Protein AF-A0AAJ4TVF5-F1 (afdb_monomer_lite)

Radius of gyration: 16.46 Å; chains: 1; bounding box: 38×38×41 Å

Secondary structure (DSSP, 8-state):
--TTTSSSSSSEEEETTEEEE---HHHHHHHHHHTS-HHHHHHHHHHHHHHHHHHHHHHHHHHHHTT-TT-S--TT-SS---TTHHHHHHHHHHHHHHHHS-HHHHHHHHHHHHHHHHHHHHHH----GGG--GGGGGS-HHHHHHHHHHHHHHHHHHHHHTTT-HHHHHHHHHHHHHTT--S-HHHHHHHH-

Foldseek 3Di:
DVVVCVPQLDNWADDDPDIGHDPDLVVQLCSVLVLDDPVCNVPCSVVCVVCSVVVSQLRVQLNVQLPDPLDPFDPDDPDTQLLCVLQSLLCSNQVSCVVRPDPVNSVVVLVSLVVLLVVCCVVVHDDDLSVPDPCQSVDDSSSNSNSSSVSNNLNVVLCVVVVNPVVVLSVLVVVCVVVPVPDRSSVSSVVPD

Sequence (193 aa):
MMEEVLEKPVPAFTRDEAIYMCADQDYWAQYLTALLPEALKDKYTSYYTEHTKDEMLAILGHELAHHIDLFLAEFDEENPTCEDMWFEEGMATYLPRKFFFDEQLFEGIYHLEKSLYEYYLNEFGDLPLEHFTYDIYSHSKEYIMFHYWMSFVKVTQFVSLVHGDVSRLFKLYHDWDKDGRKVSLAHYFETHI

Structure (mmCIF, N/CA/C/O backbone):
data_AF-A0AAJ4TVF5-F1
#
_entry.id   AF-A0AAJ4TVF5-F1
#
loop_
_atom_site.group_PDB
_atom_site.id
_atom_site.type_symbol
_atom_site.label_atom_id
_atom_site.label_alt_id
_atom_site.label_comp_id
_atom_site.label_asym_id
_atom_site.label_entity_id
_atom_site.label_seq_id
_atom_site.pdbx_PDB_ins_code
_atom_site.Cartn_x
_atom_site.Cartn_y
_atom_site.Cartn_z
_atom_site.occupancy
_atom_site.B_iso_or_equiv
_atom_site.auth_seq_id
_atom_site.auth_comp_id
_atom_site.auth_asym_id
_atom_site.auth_atom_id
_atom_site.pdbx_PDB_model_num
ATOM 1 N N . MET A 1 1 ? 7.774 -19.420 18.892 1.00 42.84 1 MET A N 1
ATOM 2 C CA . MET A 1 1 ? 6.686 -19.880 17.998 1.00 42.84 1 MET A CA 1
ATOM 3 C C . MET A 1 1 ? 5.475 -18.948 17.989 1.00 42.84 1 MET A C 1
ATOM 5 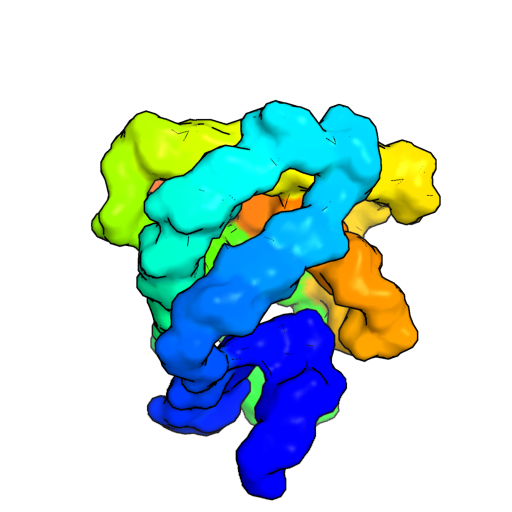O O . MET A 1 1 ? 5.213 -18.421 16.925 1.00 42.84 1 MET A O 1
ATOM 9 N N . MET A 1 2 ? 4.744 -18.708 19.095 1.00 30.84 2 MET A N 1
ATOM 10 C CA . MET A 1 2 ? 3.619 -17.734 19.107 1.00 30.84 2 MET A CA 1
ATOM 11 C C . MET A 1 2 ? 4.025 -16.333 19.605 1.00 30.84 2 MET A C 1
ATOM 13 O O . MET A 1 2 ? 3.452 -15.342 19.174 1.00 30.84 2 MET A O 1
ATOM 17 N N . GLU A 1 3 ? 5.049 -16.246 20.463 1.00 27.94 3 GLU A N 1
ATOM 18 C CA . GLU A 1 3 ? 5.606 -14.966 20.941 1.00 27.94 3 GLU A CA 1
ATOM 19 C C . GLU A 1 3 ? 6.399 -14.218 19.850 1.00 27.94 3 GLU A C 1
ATOM 21 O O . GLU A 1 3 ? 6.350 -12.999 19.797 1.00 27.94 3 GLU A O 1
ATOM 26 N N . GLU A 1 4 ? 7.031 -14.926 18.906 1.00 36.34 4 GLU A N 1
ATOM 27 C CA . GLU A 1 4 ? 7.807 -14.311 17.806 1.00 36.34 4 GLU A CA 1
ATOM 28 C C . GLU A 1 4 ? 6.928 -13.706 16.696 1.00 36.34 4 GLU A C 1
ATOM 30 O O . GLU A 1 4 ? 7.387 -12.851 15.945 1.00 36.34 4 GLU A O 1
ATOM 35 N N . VAL A 1 5 ? 5.657 -14.119 16.585 1.00 41.22 5 VAL A N 1
ATOM 36 C CA . VAL A 1 5 ? 4.686 -13.492 15.663 1.00 41.22 5 VAL A CA 1
ATOM 37 C C . VAL A 1 5 ? 4.264 -12.112 16.186 1.00 41.22 5 VAL A C 1
ATOM 39 O O . VAL A 1 5 ? 3.949 -11.231 15.396 1.00 41.22 5 VAL A O 1
ATOM 42 N N . LEU A 1 6 ? 4.308 -11.910 17.509 1.00 36.66 6 LEU A N 1
ATOM 43 C CA . LEU A 1 6 ? 3.944 -10.658 18.183 1.00 36.66 6 LEU A CA 1
ATOM 44 C C . LEU A 1 6 ? 5.097 -9.640 18.253 1.00 36.66 6 LEU A C 1
ATOM 46 O O . LEU A 1 6 ? 4.849 -8.481 18.574 1.00 36.66 6 LEU A O 1
ATOM 50 N N . GLU A 1 7 ? 6.338 -10.056 17.978 1.00 41.09 7 GLU A N 1
ATOM 51 C CA . GLU A 1 7 ? 7.508 -9.162 17.933 1.00 41.09 7 GLU A CA 1
ATOM 52 C C . GLU A 1 7 ? 7.725 -8.511 16.561 1.00 41.09 7 GLU A C 1
ATOM 54 O O . GLU A 1 7 ? 8.494 -7.554 16.455 1.00 41.09 7 GLU A O 1
ATOM 59 N N . LYS A 1 8 ? 7.050 -8.985 15.504 1.00 50.31 8 LYS A N 1
ATOM 60 C CA . LYS A 1 8 ? 7.091 -8.303 14.209 1.00 50.31 8 LYS A CA 1
ATOM 61 C C . LYS A 1 8 ? 6.211 -7.044 14.242 1.00 50.31 8 LYS A C 1
ATOM 63 O O . LYS A 1 8 ? 5.121 -7.074 14.809 1.00 50.31 8 LYS A O 1
ATOM 68 N N . PRO A 1 9 ? 6.646 -5.937 13.614 1.00 56.00 9 PRO A N 1
ATOM 69 C CA . PRO A 1 9 ? 5.917 -4.666 13.640 1.00 56.00 9 PRO A CA 1
ATOM 70 C C . PRO A 1 9 ? 4.546 -4.712 12.936 1.00 56.00 9 PRO A C 1
ATOM 72 O O . PRO A 1 9 ? 3.710 -3.839 13.188 1.00 56.00 9 PRO A O 1
ATOM 75 N N . VAL A 1 10 ? 4.297 -5.733 12.103 1.00 62.81 10 VAL A N 1
ATOM 76 C CA . VAL A 1 10 ? 3.037 -5.968 11.383 1.00 62.81 10 VAL A CA 1
ATOM 77 C C . VAL A 1 10 ? 2.437 -7.320 11.826 1.00 62.81 10 VAL A C 1
ATOM 79 O O . VAL A 1 10 ? 3.156 -8.321 11.798 1.00 62.81 10 VAL A O 1
ATOM 82 N N . PRO A 1 11 ? 1.152 -7.401 12.243 1.00 77.56 11 PRO A N 1
ATOM 83 C CA . PRO A 1 11 ? 0.552 -8.611 12.833 1.00 77.56 11 PRO A CA 1
ATOM 84 C C . PRO A 1 11 ? 0.134 -9.691 11.816 1.00 77.56 11 PRO A C 1
ATOM 86 O O . PRO A 1 11 ? -0.707 -10.551 12.116 1.00 77.56 11 PRO A O 1
ATOM 89 N N . ALA A 1 12 ? 0.700 -9.629 10.614 1.00 83.25 12 ALA A N 1
ATOM 90 C CA . ALA A 1 12 ? 0.551 -10.590 9.537 1.00 83.25 12 ALA A CA 1
ATOM 91 C C . ALA A 1 12 ? 1.883 -10.706 8.781 1.00 83.25 12 ALA A C 1
ATOM 93 O O . ALA A 1 12 ? 2.641 -9.737 8.732 1.00 83.25 12 ALA A O 1
ATOM 94 N N . PHE A 1 13 ? 2.205 -11.906 8.299 1.00 82.12 13 PHE A N 1
ATOM 95 C CA . PHE A 1 13 ? 3.296 -12.123 7.352 1.00 82.12 13 PHE A CA 1
ATOM 96 C C . PHE A 1 13 ? 3.164 -13.477 6.655 1.00 82.12 13 PHE A C 1
ATOM 98 O O . PHE A 1 13 ? 2.672 -14.456 7.230 1.00 82.12 13 PHE A O 1
ATOM 105 N N . THR A 1 14 ? 3.739 -13.560 5.465 1.00 80.56 14 THR A N 1
ATOM 106 C CA . THR A 1 14 ? 3.916 -14.797 4.707 1.00 80.56 14 THR A CA 1
ATOM 107 C C . THR A 1 14 ? 5.317 -15.364 4.923 1.00 80.56 14 THR A C 1
ATOM 109 O O . THR A 1 14 ? 6.308 -14.639 5.034 1.00 80.56 14 THR A O 1
ATOM 112 N N . ARG A 1 15 ? 5.410 -16.687 5.054 1.00 78.62 15 ARG A N 1
ATOM 113 C CA . ARG A 1 15 ? 6.675 -17.428 5.035 1.00 78.62 15 ARG A CA 1
ATOM 114 C C . ARG A 1 15 ? 6.454 -18.747 4.309 1.00 78.62 15 ARG A C 1
ATOM 116 O O . ARG A 1 15 ? 5.620 -19.548 4.737 1.00 78.62 15 ARG A O 1
ATOM 123 N N . ASP A 1 16 ? 7.263 -18.987 3.284 1.00 79.25 16 ASP A N 1
ATOM 124 C CA . ASP A 1 16 ? 7.158 -20.148 2.401 1.00 79.25 16 ASP A CA 1
ATOM 125 C C . ASP A 1 16 ? 5.738 -20.241 1.811 1.00 79.25 16 ASP A C 1
ATOM 127 O O . ASP A 1 16 ? 5.272 -19.303 1.179 1.00 79.25 16 ASP A O 1
ATOM 131 N N . GLU A 1 17 ? 5.020 -21.337 2.056 1.00 81.38 17 GLU A N 1
ATOM 132 C CA . GLU A 1 17 ? 3.642 -21.557 1.593 1.00 81.38 17 GLU A CA 1
ATOM 133 C C . GLU A 1 17 ? 2.576 -21.179 2.644 1.00 81.38 17 GLU A C 1
ATOM 135 O O . GLU A 1 17 ? 1.397 -21.501 2.482 1.00 81.38 17 GLU A O 1
ATOM 140 N N . ALA A 1 18 ? 2.972 -20.566 3.765 1.00 84.50 18 ALA A N 1
ATOM 141 C CA . ALA A 1 18 ? 2.091 -20.328 4.904 1.00 84.50 18 ALA A CA 1
ATOM 142 C C . ALA A 1 18 ? 1.926 -18.839 5.231 1.00 84.50 18 ALA A C 1
ATOM 144 O O . ALA A 1 18 ? 2.898 -18.103 5.402 1.00 84.50 18 ALA A O 1
ATOM 145 N N . ILE A 1 19 ? 0.669 -18.440 5.434 1.00 88.19 19 ILE A N 1
ATOM 146 C CA . ILE A 1 19 ? 0.290 -17.119 5.939 1.00 88.19 19 ILE A CA 1
ATOM 147 C C . ILE A 1 19 ? 0.075 -17.209 7.452 1.00 88.19 19 ILE A C 1
ATOM 149 O O . ILE A 1 19 ? -0.702 -18.037 7.938 1.00 88.19 19 ILE A O 1
ATOM 153 N N . TYR A 1 20 ? 0.740 -16.332 8.200 1.00 88.62 20 TYR A N 1
ATOM 154 C CA . TYR A 1 20 ? 0.587 -16.178 9.643 1.00 88.62 20 TYR A CA 1
ATOM 155 C C . TYR A 1 20 ? -0.125 -14.859 9.918 1.00 88.62 20 TYR A C 1
ATOM 157 O O . TYR A 1 20 ? 0.361 -13.808 9.524 1.00 88.62 20 TYR A O 1
ATOM 165 N N . MET A 1 21 ? -1.263 -14.898 10.612 1.00 90.06 21 MET A N 1
ATOM 166 C CA . MET A 1 21 ? -2.056 -13.703 10.905 1.00 90.06 21 MET A CA 1
ATOM 167 C C . MET A 1 21 ? -2.713 -13.806 12.282 1.00 90.06 21 MET A C 1
ATOM 169 O O . MET A 1 21 ? -3.227 -14.863 12.661 1.00 90.06 21 MET A O 1
ATOM 173 N N . CYS A 1 22 ? -2.737 -12.700 13.030 1.00 89.25 22 CYS A N 1
ATOM 174 C CA . CYS A 1 22 ? -3.535 -12.605 14.249 1.00 89.25 22 CYS A CA 1
ATOM 175 C C . CYS A 1 22 ? -5.037 -12.717 13.924 1.00 89.25 22 CYS A C 1
ATOM 177 O O . CYS A 1 22 ? -5.566 -11.946 13.127 1.00 89.25 22 CYS A O 1
ATOM 179 N N . ALA A 1 23 ? -5.744 -13.655 14.559 1.00 88.25 23 ALA A N 1
ATOM 180 C CA . ALA A 1 23 ? -7.186 -13.839 14.361 1.00 88.25 23 ALA A CA 1
ATOM 181 C C . ALA A 1 23 ? -8.058 -12.972 15.298 1.00 88.25 23 ALA A C 1
ATOM 183 O O . ALA A 1 23 ? -9.285 -13.010 15.200 1.00 88.25 23 ALA A O 1
ATOM 184 N N . ASP A 1 24 ? -7.448 -12.222 16.222 1.00 92.69 24 ASP A N 1
ATOM 185 C CA . ASP A 1 24 ? -8.153 -11.397 17.206 1.00 92.69 24 ASP A CA 1
ATOM 186 C C . ASP A 1 24 ? -8.560 -10.044 16.601 1.00 92.69 24 ASP A C 1
ATOM 188 O O . ASP A 1 24 ? -7.725 -9.182 16.326 1.00 92.69 24 ASP A O 1
ATOM 192 N N . GLN A 1 25 ? -9.864 -9.855 16.402 1.00 92.94 25 GLN A N 1
ATOM 193 C CA . GLN A 1 25 ? -10.421 -8.622 15.852 1.00 92.94 25 GLN A CA 1
ATOM 194 C C . GLN A 1 25 ? -10.220 -7.413 16.780 1.00 92.94 25 GLN A C 1
ATOM 196 O O . GLN A 1 25 ? -9.973 -6.312 16.288 1.00 92.94 25 GLN A O 1
ATOM 201 N N . ASP A 1 26 ? -10.316 -7.589 18.099 1.00 92.94 26 ASP A N 1
ATOM 202 C CA . ASP A 1 26 ? -10.171 -6.479 19.047 1.00 92.94 26 ASP A CA 1
ATOM 203 C C . ASP A 1 26 ? -8.724 -5.978 19.053 1.00 92.94 26 ASP A C 1
ATOM 205 O O . ASP A 1 26 ? -8.479 -4.771 19.130 1.00 92.94 26 ASP A O 1
ATOM 209 N N . TYR A 1 27 ? -7.768 -6.899 18.900 1.00 92.06 27 TYR A N 1
ATOM 210 C CA . TYR A 1 27 ? -6.367 -6.553 18.687 1.00 92.06 27 TYR A CA 1
ATOM 211 C C . TYR A 1 27 ? -6.179 -5.726 17.408 1.00 92.06 27 TYR A C 1
ATOM 213 O O . TYR A 1 27 ? -5.533 -4.680 17.455 1.00 92.06 27 TYR A O 1
ATOM 221 N N . TRP A 1 28 ? -6.772 -6.134 16.281 1.00 93.62 28 TRP A N 1
ATOM 222 C CA . TRP A 1 28 ? -6.680 -5.377 15.025 1.00 93.62 28 TRP A CA 1
ATOM 223 C C . TRP A 1 28 ? -7.307 -3.987 15.115 1.00 93.62 28 TRP A C 1
ATOM 225 O O . TRP A 1 28 ? -6.699 -3.019 14.663 1.00 93.62 28 TRP A O 1
ATOM 235 N N . ALA A 1 29 ? -8.477 -3.858 15.743 1.00 93.88 29 ALA A N 1
ATOM 236 C CA . ALA A 1 29 ? -9.109 -2.559 15.955 1.00 93.88 29 ALA A CA 1
ATOM 237 C C . ALA A 1 29 ? -8.196 -1.624 16.768 1.00 93.88 29 ALA A C 1
ATOM 239 O O . ALA A 1 29 ? -8.017 -0.454 16.418 1.00 93.88 29 ALA A O 1
ATOM 240 N N . GLN A 1 30 ? -7.565 -2.142 17.828 1.00 93.38 30 GLN A N 1
ATOM 241 C CA . GLN A 1 30 ? -6.596 -1.390 18.630 1.00 93.38 30 GLN A CA 1
ATOM 242 C C . GLN A 1 30 ? -5.335 -1.040 17.834 1.00 93.38 30 GLN A C 1
ATOM 244 O O . GLN A 1 30 ? -4.871 0.095 17.911 1.00 93.38 30 GLN A O 1
ATOM 249 N N . TYR A 1 31 ? -4.799 -1.981 17.055 1.00 92.25 31 TYR A N 1
ATOM 250 C CA . TYR A 1 31 ? -3.619 -1.767 16.220 1.00 92.25 31 TYR A CA 1
ATOM 251 C C . TYR A 1 31 ? -3.857 -0.650 15.193 1.00 92.25 31 TYR A C 1
ATOM 253 O O . TYR A 1 31 ? -3.114 0.329 15.175 1.00 92.25 31 TYR A O 1
ATOM 261 N N . LEU A 1 32 ? -4.936 -0.746 14.407 1.00 93.69 32 LEU A N 1
ATOM 262 C CA . LEU A 1 32 ? -5.287 0.228 13.367 1.00 93.69 32 LEU A CA 1
ATOM 263 C C . LEU A 1 32 ? -5.572 1.617 13.954 1.00 93.69 32 LEU A C 1
ATOM 265 O O . LEU A 1 32 ? -5.054 2.623 13.472 1.00 93.69 32 LEU A O 1
ATOM 269 N N . THR A 1 33 ? -6.342 1.697 15.042 1.00 94.81 33 THR A N 1
ATOM 270 C CA . THR A 1 33 ? -6.624 2.988 15.695 1.00 94.81 33 THR A CA 1
ATOM 271 C C . THR A 1 33 ? -5.395 3.599 16.368 1.00 94.81 33 THR A C 1
ATOM 273 O O . THR A 1 33 ? -5.285 4.823 16.428 1.00 94.81 33 THR A O 1
ATOM 276 N N . ALA A 1 34 ? -4.435 2.787 16.823 1.00 93.25 34 ALA A N 1
ATOM 277 C CA . ALA A 1 34 ? -3.172 3.269 17.381 1.00 93.25 34 ALA A CA 1
ATOM 278 C C . ALA A 1 34 ? -2.206 3.841 16.329 1.00 93.25 34 ALA A C 1
ATOM 280 O O . ALA A 1 34 ? -1.255 4.518 16.718 1.00 93.25 34 ALA A O 1
ATOM 281 N N . LEU A 1 35 ? -2.433 3.585 15.034 1.00 92.81 35 LEU A N 1
ATOM 282 C CA . LEU A 1 35 ? -1.701 4.220 13.930 1.00 92.81 35 LEU A CA 1
ATOM 283 C C . LEU A 1 35 ? -2.222 5.628 13.611 1.00 92.81 35 LEU A C 1
ATOM 285 O O . LEU A 1 35 ? -1.562 6.377 12.894 1.00 92.81 35 LEU A O 1
ATOM 289 N N . LEU A 1 36 ? -3.397 6.009 14.129 1.00 96.44 36 LEU A N 1
ATOM 290 C CA . LEU A 1 36 ? -3.953 7.336 13.896 1.00 96.44 36 LEU A CA 1
ATOM 291 C C . LEU A 1 36 ? -3.216 8.387 14.746 1.00 96.44 36 LEU A C 1
ATOM 293 O O . LEU A 1 36 ? -3.280 8.331 15.983 1.00 96.44 36 LEU A O 1
ATOM 297 N N . PRO A 1 37 ? -2.596 9.406 14.124 1.00 96.12 37 PRO A N 1
ATOM 298 C CA . PRO A 1 37 ? -2.107 10.558 14.862 1.00 96.12 37 PRO A CA 1
ATOM 299 C C . PRO A 1 37 ? -3.286 11.322 15.472 1.00 96.12 37 PRO A C 1
ATOM 301 O O . PRO A 1 37 ? -4.404 11.293 14.952 1.00 96.12 37 PRO A O 1
ATOM 304 N N . GLU A 1 38 ? -3.036 12.058 16.558 1.00 95.88 38 GLU A N 1
ATOM 305 C CA . GLU A 1 38 ? -4.087 12.753 17.319 1.00 95.88 38 GLU A CA 1
ATOM 306 C C . GLU A 1 38 ? -4.971 13.645 16.432 1.00 95.88 38 GLU A C 1
ATOM 308 O O . GLU A 1 38 ? -6.190 13.645 16.566 1.00 95.88 38 GLU A O 1
ATOM 313 N N . ALA A 1 39 ? -4.369 14.325 15.452 1.00 96.06 39 ALA A N 1
ATOM 314 C CA . ALA A 1 39 ? -5.070 15.200 14.513 1.00 96.06 39 ALA A CA 1
ATOM 315 C C . ALA A 1 39 ? -6.089 14.480 13.604 1.00 96.06 39 ALA A C 1
ATOM 317 O O . ALA A 1 39 ? -6.954 15.134 13.023 1.00 96.06 39 ALA A O 1
ATOM 318 N N . LEU A 1 40 ? -5.984 13.156 13.453 1.00 96.62 40 LEU A N 1
ATOM 319 C CA . LEU A 1 40 ? -6.833 12.346 12.577 1.00 96.62 40 LEU A CA 1
ATOM 320 C C . LEU A 1 40 ? -7.773 11.400 13.339 1.00 96.62 40 LEU A C 1
ATOM 322 O O . LEU A 1 40 ? -8.673 10.821 12.724 1.00 96.62 40 LEU A O 1
ATOM 326 N N . LYS A 1 41 ? -7.622 11.264 14.664 1.00 95.94 41 LYS A N 1
ATOM 327 C CA . LYS A 1 41 ? -8.423 10.333 15.475 1.00 95.94 41 LYS A CA 1
ATOM 328 C C . LYS A 1 41 ? -9.917 10.605 15.392 1.00 95.94 41 LYS A C 1
ATOM 330 O O . LYS A 1 41 ? -10.670 9.680 15.092 1.00 95.94 41 LYS A O 1
ATOM 335 N N . ASP A 1 42 ? -10.340 11.851 15.581 1.00 95.38 42 ASP A N 1
ATOM 336 C CA . ASP A 1 42 ? -11.762 12.223 15.537 1.00 95.38 42 ASP A CA 1
ATOM 337 C C . ASP A 1 42 ? -12.410 11.906 14.183 1.00 95.38 42 ASP A C 1
ATOM 339 O O . ASP A 1 42 ? -13.609 11.648 14.103 1.00 95.38 42 ASP A O 1
ATOM 343 N N . LYS A 1 43 ? -11.612 11.910 13.109 1.00 95.69 43 LYS A N 1
ATOM 344 C CA . LYS A 1 43 ? -12.087 11.681 11.745 1.00 95.69 43 LYS A CA 1
ATOM 345 C C . LYS A 1 43 ? -12.192 10.197 11.393 1.00 95.69 43 LYS A C 1
ATOM 347 O O . LYS A 1 43 ? -13.119 9.823 10.681 1.00 95.69 43 LYS A O 1
ATOM 352 N N . TYR A 1 44 ? -11.245 9.373 11.846 1.00 97.06 44 TYR A N 1
ATOM 353 C CA . TYR A 1 44 ? -11.071 8.013 11.317 1.00 97.06 44 TYR A CA 1
ATOM 354 C C . TYR A 1 44 ? -11.171 6.884 12.348 1.00 97.06 44 TYR A C 1
ATOM 356 O O . TYR A 1 44 ? -11.196 5.720 11.956 1.00 97.06 44 TYR A O 1
ATOM 364 N N . THR A 1 45 ? -11.296 7.178 13.646 1.00 96.38 45 THR A N 1
ATOM 365 C CA . THR A 1 45 ? -11.441 6.118 14.665 1.00 96.38 45 THR A CA 1
ATOM 366 C C . THR A 1 45 ? -12.687 5.264 14.419 1.00 96.38 45 THR A C 1
ATOM 368 O O . THR A 1 45 ? -12.608 4.035 14.473 1.00 96.38 45 THR A O 1
ATOM 371 N N . SER A 1 46 ? -13.831 5.890 14.111 1.00 94.81 46 SER A N 1
ATOM 372 C CA . SER A 1 46 ? -15.062 5.152 13.797 1.00 94.81 46 SER A CA 1
ATOM 373 C C . SER A 1 46 ? -14.908 4.327 12.526 1.00 94.81 46 SER A C 1
ATOM 375 O O . SER A 1 46 ? -15.316 3.175 12.519 1.00 94.81 46 SER A O 1
ATOM 377 N N . TYR A 1 47 ? -14.235 4.867 11.505 1.00 95.94 47 TYR A N 1
ATOM 378 C CA . TYR A 1 47 ? -13.985 4.159 10.253 1.00 95.94 47 TYR A CA 1
ATOM 379 C C . TYR A 1 47 ? -13.225 2.849 10.488 1.00 95.94 47 TYR A C 1
ATOM 381 O O . TYR A 1 47 ? -13.710 1.786 10.112 1.00 95.94 47 TYR A O 1
ATOM 389 N N . TYR A 1 48 ? -12.078 2.891 11.178 1.00 94.50 48 TYR A N 1
ATOM 390 C CA . TYR A 1 48 ? -11.339 1.661 11.479 1.00 94.50 48 TYR A CA 1
ATOM 391 C C . TYR A 1 48 ? -12.135 0.702 12.362 1.00 94.50 48 TYR A C 1
ATOM 393 O O . TYR A 1 48 ? -12.083 -0.505 12.144 1.00 94.50 48 TYR A O 1
ATOM 401 N N . THR A 1 49 ? -12.900 1.215 13.327 1.00 92.50 49 THR A N 1
ATOM 402 C CA . THR A 1 49 ? -13.714 0.366 14.210 1.00 92.50 49 THR A CA 1
ATOM 403 C C . THR A 1 49 ? -14.827 -0.350 13.436 1.00 92.50 49 THR A C 1
ATOM 405 O O . THR A 1 49 ? -15.068 -1.536 13.653 1.00 92.50 49 THR A O 1
ATOM 408 N N . GLU A 1 50 ? -15.491 0.348 12.514 1.00 95.62 50 GLU A N 1
ATOM 409 C CA . GLU A 1 50 ? -16.578 -0.187 11.687 1.00 95.62 50 GLU A CA 1
ATOM 410 C C . GLU A 1 50 ? -16.064 -1.189 10.644 1.00 95.62 50 GLU A C 1
ATOM 412 O O . GLU A 1 50 ? -16.706 -2.214 10.415 1.00 95.62 50 GLU A O 1
ATOM 417 N N . HIS A 1 51 ? -14.875 -0.938 10.089 1.00 96.88 51 HIS A N 1
ATOM 418 C CA . HIS A 1 51 ? -14.294 -1.700 8.980 1.00 96.88 51 HIS A CA 1
ATOM 419 C C . HIS A 1 51 ? -13.121 -2.605 9.377 1.00 96.88 51 HIS A C 1
ATOM 421 O O . HIS A 1 51 ? -12.399 -3.098 8.516 1.00 96.88 51 HIS A O 1
ATOM 427 N N . THR A 1 52 ? -12.927 -2.893 10.671 1.00 96.00 52 THR A N 1
ATOM 428 C CA . THR A 1 52 ? -11.805 -3.741 11.127 1.00 96.00 52 THR A CA 1
ATOM 429 C C . THR A 1 52 ? -11.786 -5.098 10.418 1.00 96.00 52 THR A C 1
ATOM 431 O O . THR A 1 52 ? -10.727 -5.578 10.030 1.00 96.00 52 THR A O 1
ATOM 434 N N . LYS A 1 53 ? -12.952 -5.730 10.224 1.00 96.50 53 LYS A N 1
ATOM 435 C CA . LYS A 1 53 ? -13.026 -7.033 9.540 1.00 96.50 53 LYS A CA 1
ATOM 436 C C . LYS A 1 53 ? -12.703 -6.937 8.055 1.00 96.50 53 LYS A C 1
ATOM 438 O O . LYS A 1 53 ? -12.109 -7.868 7.517 1.00 96.50 53 LYS A O 1
ATOM 443 N N . ASP A 1 54 ? -13.110 -5.844 7.419 1.00 97.75 54 ASP A N 1
ATOM 444 C CA . ASP A 1 54 ? -12.824 -5.596 6.012 1.00 97.75 54 ASP A CA 1
ATOM 445 C C . ASP A 1 54 ? -11.309 -5.445 5.819 1.00 97.75 54 ASP A C 1
ATOM 447 O O . ASP A 1 54 ? -10.722 -6.128 4.983 1.00 97.75 54 ASP A O 1
ATOM 451 N N . GLU A 1 55 ? -10.652 -4.663 6.681 1.00 96.00 55 GLU A N 1
ATOM 452 C CA . GLU A 1 55 ? -9.193 -4.519 6.681 1.00 96.00 55 GLU A CA 1
ATOM 453 C C . GLU A 1 55 ? -8.475 -5.834 7.003 1.00 96.00 55 GLU A C 1
ATOM 455 O O . GLU A 1 55 ? -7.514 -6.180 6.326 1.00 96.00 55 GLU A O 1
ATOM 460 N N . MET A 1 56 ? -8.962 -6.630 7.962 1.00 96.25 56 MET A N 1
ATOM 461 C CA . MET A 1 56 ? -8.411 -7.968 8.217 1.00 96.25 56 MET A CA 1
ATOM 462 C C . MET A 1 56 ? -8.485 -8.867 6.972 1.00 96.25 56 MET A C 1
ATOM 464 O O . MET A 1 56 ? -7.524 -9.565 6.655 1.00 96.25 56 MET A O 1
ATOM 468 N N . LEU A 1 57 ? -9.611 -8.859 6.251 1.00 96.38 57 LEU A N 1
ATOM 469 C CA . LEU A 1 57 ? -9.750 -9.625 5.011 1.00 96.38 57 LEU A CA 1
ATOM 470 C C . LEU A 1 57 ? -8.805 -9.103 3.919 1.00 96.38 57 LEU A C 1
ATOM 472 O O . LEU A 1 57 ? -8.205 -9.904 3.202 1.00 96.38 57 LEU A O 1
ATOM 476 N N . ALA A 1 58 ? -8.646 -7.783 3.808 1.00 97.25 58 ALA A N 1
ATOM 477 C CA . ALA A 1 58 ? -7.701 -7.174 2.879 1.00 97.25 58 ALA A CA 1
ATOM 478 C C . ALA A 1 58 ? -6.248 -7.535 3.212 1.00 97.25 58 ALA A C 1
ATOM 480 O O . ALA A 1 58 ? -5.505 -7.867 2.298 1.00 97.25 58 ALA A O 1
ATOM 481 N N . ILE A 1 59 ? -5.868 -7.558 4.493 1.00 96.00 59 ILE A N 1
ATOM 482 C CA . ILE A 1 59 ? -4.536 -7.973 4.958 1.00 96.00 59 ILE A CA 1
ATOM 483 C C . ILE A 1 59 ? -4.286 -9.449 4.639 1.00 96.00 59 ILE A C 1
ATOM 485 O O . ILE A 1 59 ? -3.244 -9.789 4.097 1.00 96.00 59 ILE A O 1
ATOM 489 N N . LEU A 1 60 ? -5.257 -10.334 4.876 1.00 95.31 60 LEU A N 1
ATOM 490 C CA . LEU A 1 60 ? -5.134 -11.730 4.443 1.00 95.31 60 LEU A CA 1
ATOM 491 C C . LEU A 1 60 ? -4.942 -11.837 2.921 1.00 95.31 60 LEU A C 1
ATOM 493 O O . LEU A 1 60 ? -4.153 -12.647 2.441 1.00 95.31 60 LEU A O 1
ATOM 497 N N . GLY A 1 61 ? -5.679 -11.031 2.156 1.00 96.62 61 GLY A N 1
ATOM 498 C CA . GLY A 1 61 ? -5.535 -10.972 0.706 1.00 96.62 61 GLY A CA 1
ATOM 499 C C . GLY A 1 61 ? -4.209 -10.371 0.239 1.00 96.62 61 GLY A C 1
ATOM 500 O O . GLY A 1 61 ? -3.732 -10.759 -0.821 1.00 96.62 61 GLY A O 1
ATOM 501 N N . HIS A 1 62 ? -3.618 -9.467 1.018 1.00 96.62 62 HIS A N 1
ATOM 502 C CA . HIS A 1 62 ? -2.298 -8.891 0.776 1.00 96.62 62 HIS A CA 1
ATOM 503 C C . HIS A 1 62 ? -1.225 -9.967 0.916 1.00 96.62 62 HIS A C 1
ATOM 505 O O . HIS A 1 62 ? -0.469 -10.202 -0.019 1.00 96.62 62 HIS A O 1
ATOM 511 N N . GLU A 1 63 ? -1.266 -10.726 2.011 1.00 93.62 63 GLU A N 1
ATOM 512 C CA . GLU A 1 63 ? -0.376 -11.871 2.213 1.00 93.62 63 GLU A CA 1
ATOM 513 C C . GLU A 1 63 ? -0.519 -12.912 1.091 1.00 93.62 63 GLU A C 1
ATOM 515 O O . GLU A 1 63 ? 0.463 -13.417 0.555 1.00 93.62 63 GLU A O 1
ATOM 520 N N . LEU A 1 64 ? -1.755 -13.174 0.651 1.00 93.81 64 LEU A N 1
ATOM 521 C CA . LEU A 1 64 ? -2.004 -14.048 -0.494 1.00 93.81 64 LEU A CA 1
ATOM 522 C C . LEU A 1 64 ? -1.442 -13.482 -1.810 1.00 93.81 64 LEU A C 1
ATOM 524 O O . LEU A 1 64 ? -1.039 -14.251 -2.681 1.00 93.81 64 LEU A O 1
ATOM 528 N N . ALA A 1 65 ? -1.438 -12.158 -1.979 1.00 94.62 65 ALA A N 1
ATOM 529 C CA . ALA A 1 65 ? -0.990 -11.508 -3.203 1.00 94.62 65 ALA A CA 1
ATOM 530 C C . ALA A 1 65 ? 0.518 -11.666 -3.433 1.00 94.62 65 ALA A C 1
ATOM 532 O O . ALA A 1 65 ? 0.915 -11.755 -4.592 1.00 94.62 65 ALA A O 1
ATOM 533 N N . HIS A 1 66 ? 1.339 -11.807 -2.388 1.00 90.56 66 HIS A N 1
ATOM 534 C CA . HIS A 1 66 ? 2.771 -12.104 -2.550 1.00 90.56 66 HIS A CA 1
ATOM 535 C C . HIS A 1 66 ? 3.044 -13.440 -3.264 1.00 90.56 66 HIS A C 1
ATOM 537 O O . HIS A 1 66 ? 4.131 -13.652 -3.786 1.00 90.56 66 HIS A O 1
ATOM 543 N N . HIS A 1 67 ? 2.058 -14.340 -3.364 1.00 89.69 67 HIS A N 1
ATOM 544 C CA . HIS A 1 67 ? 2.168 -15.567 -4.162 1.00 89.69 67 HIS A CA 1
ATOM 545 C C . HIS A 1 67 ? 1.870 -15.374 -5.663 1.00 89.69 67 HIS A C 1
ATOM 547 O O . HIS A 1 67 ? 1.778 -16.354 -6.401 1.00 89.69 67 HIS A O 1
ATOM 553 N N . ILE A 1 68 ? 1.642 -14.146 -6.136 1.00 91.81 68 ILE A N 1
ATOM 554 C CA . ILE A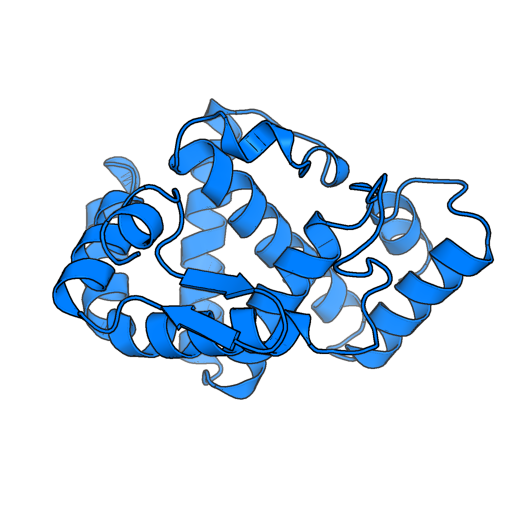 1 68 ? 1.410 -13.876 -7.558 1.00 91.81 68 ILE A CA 1
ATOM 555 C C . ILE A 1 68 ? 2.746 -13.922 -8.314 1.00 91.81 68 ILE A C 1
ATOM 557 O O . ILE A 1 68 ? 3.603 -13.068 -8.113 1.00 91.81 68 ILE A O 1
ATOM 561 N N . ASP A 1 69 ? 2.851 -14.824 -9.295 1.00 91.19 69 ASP A N 1
ATOM 562 C CA . ASP A 1 69 ? 4.031 -15.029 -10.167 1.00 91.19 69 ASP A CA 1
ATOM 563 C C . ASP A 1 69 ? 4.385 -13.837 -11.098 1.00 91.19 69 ASP A C 1
ATOM 565 O O . ASP A 1 69 ? 5.132 -13.983 -12.067 1.00 91.19 69 ASP A O 1
ATOM 569 N N . LEU A 1 70 ? 3.791 -12.661 -10.878 1.00 94.31 70 LEU A N 1
ATOM 570 C CA . LEU A 1 70 ? 4.075 -11.426 -11.619 1.00 94.31 70 LEU A CA 1
ATOM 571 C C . LEU A 1 70 ? 5.045 -10.504 -10.871 1.00 94.31 70 LEU A C 1
ATOM 573 O O . LEU A 1 70 ? 5.528 -9.544 -11.470 1.00 94.31 70 LEU A O 1
ATOM 577 N N . PHE A 1 71 ? 5.323 -10.755 -9.592 1.00 92.56 71 PHE A N 1
ATOM 578 C CA . PHE A 1 71 ? 6.380 -10.046 -8.874 1.00 92.56 71 PHE A CA 1
ATOM 579 C C . PHE A 1 71 ? 7.751 -10.610 -9.261 1.00 92.56 71 PHE A C 1
ATOM 581 O O . PHE A 1 71 ? 7.880 -11.801 -9.538 1.00 92.56 71 PHE A O 1
ATOM 588 N N . LEU A 1 72 ? 8.754 -9.736 -9.393 1.00 88.69 72 LEU A N 1
ATOM 589 C CA . LEU A 1 72 ? 10.095 -10.131 -9.838 1.00 88.69 72 LEU A CA 1
ATOM 590 C C . LEU A 1 72 ? 10.968 -10.636 -8.691 1.00 88.69 72 LEU A C 1
ATOM 592 O O . LEU A 1 72 ? 11.888 -11.405 -8.951 1.00 88.69 72 LEU A O 1
ATOM 596 N N . ALA A 1 73 ? 10.718 -10.179 -7.463 1.00 74.19 73 ALA A N 1
ATOM 597 C CA . ALA A 1 73 ? 11.461 -10.625 -6.298 1.00 74.19 73 ALA A CA 1
ATOM 598 C C . ALA A 1 73 ? 11.084 -12.076 -5.962 1.00 74.19 73 ALA A C 1
ATOM 600 O O . ALA A 1 73 ? 9.913 -12.396 -5.761 1.00 74.19 73 ALA A O 1
ATOM 601 N N . GLU A 1 74 ? 12.078 -12.962 -5.888 1.00 63.53 74 GLU A N 1
ATOM 602 C CA . GLU A 1 74 ? 11.886 -14.309 -5.348 1.00 63.53 74 GLU A CA 1
ATOM 603 C C . GLU A 1 74 ? 12.144 -14.315 -3.831 1.00 63.53 74 GLU A C 1
ATOM 605 O O . GLU A 1 74 ? 13.065 -13.665 -3.333 1.00 63.53 74 GLU A O 1
ATOM 610 N N . PHE A 1 75 ? 11.366 -15.108 -3.084 1.00 52.03 75 PHE A N 1
ATOM 611 C CA . PHE A 1 75 ? 11.483 -15.256 -1.623 1.00 52.03 75 PHE A CA 1
ATOM 612 C C . PHE A 1 75 ? 12.871 -15.724 -1.127 1.00 52.03 75 PHE A C 1
ATOM 614 O O . PHE A 1 75 ? 13.158 -15.588 0.062 1.00 52.03 75 PHE A O 1
ATOM 621 N N . ASP A 1 76 ? 13.708 -16.294 -2.003 1.00 49.03 76 ASP A N 1
ATOM 622 C CA . ASP A 1 76 ? 14.979 -16.964 -1.668 1.00 49.03 76 ASP A CA 1
ATOM 623 C C . ASP A 1 76 ? 16.204 -16.318 -2.349 1.00 49.03 76 ASP A C 1
ATOM 625 O O . ASP A 1 76 ? 17.245 -16.951 -2.536 1.00 49.03 76 ASP A O 1
ATOM 629 N N . GLU A 1 77 ? 16.116 -15.046 -2.754 1.00 58.78 77 GLU A N 1
ATOM 630 C CA . GLU A 1 77 ? 17.307 -14.349 -3.244 1.00 58.78 77 GLU A CA 1
ATOM 631 C C . GLU A 1 77 ? 18.274 -14.048 -2.088 1.00 58.78 77 GLU A C 1
ATOM 633 O O . GLU A 1 77 ? 17.930 -13.375 -1.120 1.00 58.78 77 GLU A O 1
ATOM 638 N N . GLU A 1 78 ? 19.535 -14.485 -2.205 1.00 53.28 78 GLU A N 1
ATOM 639 C CA . GLU A 1 78 ? 20.598 -14.155 -1.236 1.00 53.28 78 GLU A CA 1
ATOM 640 C C . GLU A 1 78 ? 20.883 -12.638 -1.158 1.00 53.28 78 GLU A C 1
ATOM 642 O O . GLU A 1 78 ? 21.478 -12.171 -0.186 1.00 53.28 78 GLU A O 1
ATOM 647 N N . ASN A 1 79 ? 20.479 -11.867 -2.178 1.00 56.03 79 ASN A N 1
ATOM 648 C CA . ASN A 1 79 ? 20.569 -10.405 -2.231 1.00 56.03 79 ASN A CA 1
ATOM 649 C C . ASN A 1 79 ? 19.307 -9.823 -2.897 1.00 56.03 79 ASN A C 1
ATOM 651 O O . ASN A 1 79 ? 19.395 -9.391 -4.049 1.00 56.03 79 ASN A O 1
ATOM 655 N N . PRO A 1 80 ? 18.155 -9.808 -2.205 1.00 62.38 80 PRO A N 1
ATOM 656 C CA . PRO A 1 80 ? 16.917 -9.320 -2.793 1.00 62.38 80 PRO A CA 1
ATOM 657 C C . PRO A 1 80 ? 17.075 -7.838 -3.133 1.00 62.38 80 PRO A C 1
ATOM 659 O O . PRO A 1 80 ? 17.513 -7.031 -2.302 1.00 62.38 80 PRO A O 1
ATOM 662 N N . THR A 1 81 ? 16.746 -7.463 -4.366 1.00 68.62 81 THR A N 1
ATOM 663 C CA . THR A 1 81 ? 16.698 -6.045 -4.733 1.00 68.62 81 THR A CA 1
ATOM 664 C C . THR A 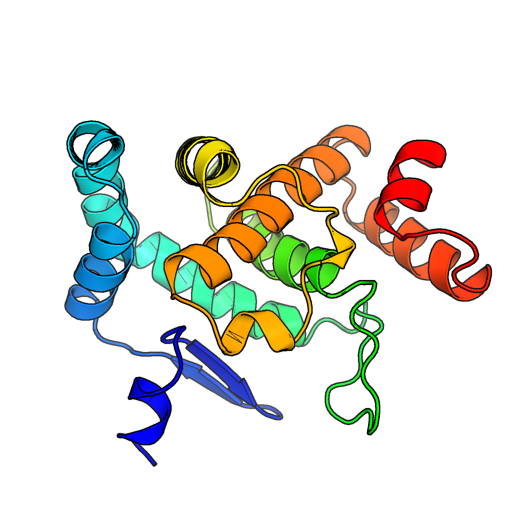1 81 ? 15.514 -5.374 -4.042 1.00 68.62 81 THR A C 1
ATOM 666 O O . THR A 1 81 ? 14.463 -5.981 -3.899 1.00 68.62 81 THR A O 1
ATOM 669 N N . CYS A 1 82 ? 15.666 -4.116 -3.626 1.00 79.44 82 CYS A N 1
ATOM 670 C CA . CYS A 1 82 ? 14.582 -3.333 -3.014 1.00 79.44 82 CYS A CA 1
ATOM 671 C C . CYS A 1 82 ? 14.013 -2.248 -3.944 1.00 79.44 82 CYS A C 1
ATOM 673 O O . CYS A 1 82 ? 13.157 -1.472 -3.532 1.00 79.44 82 CYS A O 1
ATOM 675 N N . GLU A 1 83 ? 14.474 -2.180 -5.198 1.00 84.50 83 GLU A N 1
ATOM 676 C CA . GLU A 1 83 ? 14.083 -1.128 -6.152 1.00 84.50 83 GLU A CA 1
ATOM 677 C C . GLU A 1 83 ? 12.589 -1.166 -6.520 1.00 84.50 83 GLU A C 1
ATOM 679 O O . GLU A 1 83 ? 12.022 -0.164 -6.961 1.00 84.50 83 GLU A O 1
ATOM 684 N N . ASP A 1 84 ? 11.951 -2.314 -6.322 1.00 90.56 84 ASP A N 1
ATOM 685 C CA . ASP A 1 84 ? 10.565 -2.610 -6.653 1.00 90.56 84 ASP A CA 1
ATOM 686 C C . ASP A 1 84 ? 9.697 -2.979 -5.446 1.00 90.56 84 ASP A C 1
ATOM 688 O O . ASP A 1 84 ? 8.493 -3.167 -5.617 1.00 90.56 84 ASP A O 1
ATOM 692 N N . MET A 1 85 ? 10.245 -3.005 -4.226 1.00 92.69 85 MET A N 1
ATOM 693 C CA . MET A 1 85 ? 9.479 -3.423 -3.044 1.00 92.69 85 MET A CA 1
ATOM 694 C C . MET A 1 85 ? 8.256 -2.524 -2.803 1.00 92.69 85 MET A C 1
ATOM 696 O O . MET A 1 85 ? 7.183 -3.015 -2.476 1.00 92.69 85 MET A O 1
ATOM 700 N N . TRP A 1 86 ? 8.355 -1.214 -3.059 1.00 96.50 86 TRP A N 1
ATOM 701 C CA . TRP A 1 86 ? 7.189 -0.321 -2.993 1.00 96.50 86 TRP A CA 1
ATOM 702 C C . TRP A 1 86 ? 6.082 -0.713 -3.981 1.00 96.50 86 TRP A C 1
ATOM 704 O O . TRP A 1 86 ? 4.898 -0.525 -3.705 1.00 96.50 86 TRP A O 1
ATOM 714 N N . PHE A 1 87 ? 6.448 -1.232 -5.153 1.00 97.38 87 PHE A N 1
ATOM 715 C CA . PHE A 1 87 ? 5.479 -1.642 -6.156 1.00 97.38 87 PHE A CA 1
ATOM 716 C C . PHE A 1 87 ? 4.812 -2.947 -5.739 1.00 97.38 87 PHE A C 1
ATOM 718 O O . PHE A 1 87 ? 3.588 -3.035 -5.811 1.00 97.38 87 PHE A O 1
ATOM 725 N N . GLU A 1 88 ? 5.593 -3.914 -5.258 1.00 95.69 88 GLU A N 1
ATOM 726 C CA . GLU A 1 88 ? 5.072 -5.170 -4.728 1.00 95.69 88 GLU A CA 1
ATOM 727 C C . GLU A 1 88 ? 4.108 -4.930 -3.566 1.00 95.69 88 GLU A C 1
ATOM 729 O O . GLU A 1 88 ? 2.928 -5.256 -3.677 1.00 95.69 88 GLU A O 1
ATOM 734 N N . GLU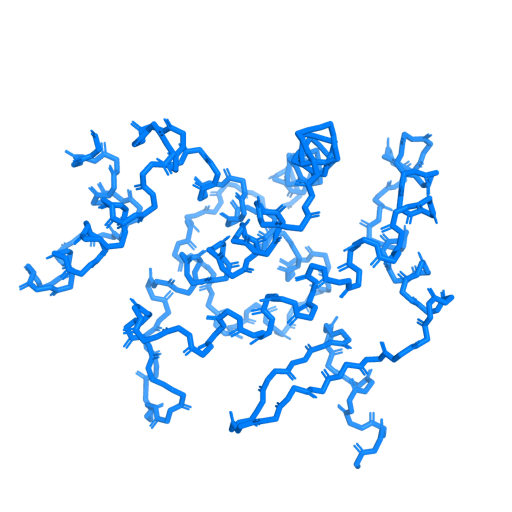 A 1 89 ? 4.556 -4.247 -2.515 1.00 95.62 89 GLU A N 1
ATOM 735 C CA . GLU A 1 89 ? 3.753 -3.958 -1.322 1.00 95.62 89 GLU A CA 1
ATOM 736 C C . GLU A 1 89 ? 2.528 -3.089 -1.646 1.00 95.62 89 GLU A C 1
ATOM 738 O O . GLU A 1 89 ? 1.418 -3.294 -1.139 1.00 95.62 89 GLU A O 1
ATOM 743 N N . GLY A 1 90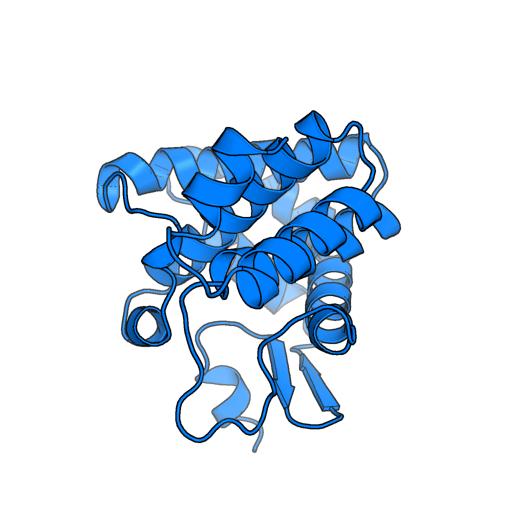 ? 2.691 -2.123 -2.555 1.00 98.12 90 GLY A N 1
ATOM 744 C CA . GLY A 1 90 ? 1.599 -1.284 -3.038 1.00 98.12 90 GLY A CA 1
ATOM 745 C C . GLY A 1 90 ? 0.551 -2.070 -3.831 1.00 98.12 90 GLY A C 1
ATOM 746 O O . GLY A 1 90 ? -0.648 -1.859 -3.632 1.00 98.12 90 GLY A O 1
ATOM 747 N N . MET A 1 91 ? 0.970 -2.997 -4.697 1.00 98.25 91 MET A N 1
ATOM 748 C CA . MET A 1 91 ? 0.075 -3.875 -5.459 1.00 98.25 91 MET A CA 1
ATOM 749 C C . MET A 1 91 ? -0.582 -4.932 -4.571 1.00 98.25 91 MET A C 1
ATOM 751 O O . MET A 1 91 ? -1.790 -5.145 -4.693 1.00 98.25 91 MET A O 1
ATOM 755 N N . ALA A 1 92 ? 0.171 -5.537 -3.651 1.00 97.38 92 ALA A N 1
ATOM 756 C CA . ALA A 1 92 ? -0.332 -6.469 -2.648 1.00 97.38 92 ALA A CA 1
ATOM 757 C C . ALA A 1 92 ? -1.375 -5.801 -1.745 1.00 97.38 92 ALA A C 1
ATOM 759 O O . ALA A 1 92 ? -2.356 -6.426 -1.367 1.00 97.38 92 ALA A O 1
ATOM 760 N N . THR A 1 93 ? -1.250 -4.500 -1.473 1.00 98.12 93 THR A N 1
ATOM 761 C CA . THR A 1 93 ? -2.282 -3.724 -0.765 1.00 98.12 93 THR A CA 1
ATOM 762 C C . THR A 1 93 ? -3.469 -3.355 -1.670 1.00 98.12 93 THR A C 1
ATOM 764 O O . THR A 1 93 ? -4.628 -3.429 -1.257 1.00 98.12 93 THR A O 1
ATOM 767 N N . TYR A 1 94 ? -3.213 -2.968 -2.924 1.00 98.62 94 TYR A N 1
ATOM 768 C CA . TYR A 1 94 ? -4.242 -2.522 -3.871 1.00 98.62 94 TYR A CA 1
ATOM 769 C C . TYR A 1 94 ? -5.191 -3.646 -4.311 1.00 98.62 94 TYR A C 1
ATOM 771 O O . TYR A 1 94 ? -6.412 -3.476 -4.286 1.00 98.62 94 TYR A O 1
ATOM 779 N N . LEU A 1 95 ? -4.643 -4.788 -4.736 1.00 98.31 95 LEU A N 1
ATOM 780 C CA . LEU A 1 95 ? -5.392 -5.893 -5.337 1.00 98.31 95 LEU A CA 1
ATOM 781 C C . LEU A 1 95 ? -6.508 -6.443 -4.440 1.00 98.31 95 LEU A C 1
ATOM 783 O O . LEU A 1 95 ? -7.660 -6.428 -4.880 1.00 98.31 95 LEU A O 1
ATOM 787 N N . PRO A 1 96 ? -6.244 -6.904 -3.203 1.00 98.06 96 PRO A N 1
ATOM 788 C CA . PRO A 1 96 ? -7.284 -7.483 -2.361 1.00 98.06 96 PRO A CA 1
ATOM 789 C C . PRO A 1 96 ? -8.383 -6.471 -2.050 1.00 98.06 96 PRO A C 1
ATOM 791 O O . PRO A 1 96 ? -9.558 -6.816 -2.136 1.00 98.06 96 PRO A O 1
ATOM 794 N N . ARG A 1 97 ? -8.039 -5.201 -1.807 1.00 98.06 97 ARG A N 1
ATOM 795 C CA . ARG A 1 97 ? -9.033 -4.133 -1.627 1.00 98.06 97 ARG A CA 1
ATOM 796 C C . ARG A 1 97 ? -9.877 -3.947 -2.883 1.00 98.06 97 ARG A C 1
ATOM 798 O O . ARG A 1 97 ? -11.092 -3.837 -2.788 1.00 98.06 97 ARG A O 1
ATOM 805 N N . LYS A 1 98 ? -9.271 -3.989 -4.073 1.00 97.00 98 LYS A N 1
ATOM 806 C CA . LYS A 1 98 ? -10.012 -3.879 -5.335 1.00 97.00 98 LYS A CA 1
ATOM 807 C C . LYS A 1 98 ? -10.969 -5.053 -5.581 1.00 97.00 98 LYS A C 1
ATOM 809 O O . LYS A 1 98 ? -12.000 -4.854 -6.224 1.00 97.00 98 LYS A O 1
ATOM 814 N N . PHE A 1 99 ? -10.635 -6.254 -5.106 1.00 96.25 99 PHE A N 1
ATOM 815 C CA . PHE A 1 99 ? -11.467 -7.452 -5.259 1.00 96.25 99 PHE A CA 1
ATOM 816 C C . PHE A 1 99 ? -12.530 -7.610 -4.168 1.00 96.25 99 PHE A C 1
ATOM 818 O O . PHE A 1 99 ? -13.619 -8.106 -4.457 1.00 96.25 99 PHE A O 1
ATOM 825 N N . PHE A 1 100 ? -12.218 -7.242 -2.926 1.00 97.75 100 PHE A N 1
ATOM 826 C CA . PHE A 1 100 ? -13.082 -7.490 -1.772 1.00 97.75 100 PHE A CA 1
ATOM 827 C C . PHE A 1 100 ? -13.978 -6.308 -1.423 1.00 97.75 100 PHE A C 1
ATOM 829 O O . PHE A 1 100 ? -15.075 -6.524 -0.911 1.00 97.75 100 PHE A O 1
ATOM 836 N N . PHE A 1 101 ? -13.533 -5.077 -1.675 1.00 98.06 101 PHE A N 1
ATOM 837 C CA . PHE A 1 101 ? -14.275 -3.886 -1.280 1.00 98.06 101 PHE A CA 1
ATOM 838 C C . PHE A 1 101 ? -15.210 -3.427 -2.393 1.00 98.06 101 PHE A C 1
ATOM 840 O O . PHE A 1 101 ? -14.920 -3.564 -3.584 1.00 98.06 101 PHE A O 1
ATOM 847 N N . ASP A 1 102 ? -16.340 -2.844 -1.997 1.00 97.75 102 ASP A N 1
ATOM 848 C CA . ASP A 1 102 ? -17.114 -2.023 -2.917 1.00 97.75 102 ASP A CA 1
ATOM 849 C C . ASP A 1 102 ? -16.423 -0.667 -3.152 1.00 97.75 102 ASP A C 1
ATOM 851 O O . ASP A 1 102 ? -15.420 -0.323 -2.523 1.00 97.75 102 ASP A O 1
ATOM 855 N N . GLU A 1 103 ? -16.949 0.108 -4.099 1.00 97.12 103 GLU A N 1
ATOM 856 C CA . GLU A 1 103 ? -16.373 1.403 -4.468 1.00 97.12 103 GLU A CA 1
ATOM 857 C C . GLU A 1 103 ? -16.371 2.395 -3.296 1.00 97.12 103 GLU A C 1
ATOM 859 O O . GLU A 1 103 ? -15.398 3.118 -3.110 1.00 97.12 103 GLU A O 1
ATOM 864 N N . GLN A 1 104 ? -17.419 2.404 -2.468 1.00 97.69 104 GLN A N 1
ATOM 865 C CA . GLN A 1 104 ? -17.511 3.328 -1.339 1.00 97.69 104 GLN A CA 1
ATOM 866 C C . GLN A 1 104 ? -16.453 3.014 -0.277 1.00 97.69 104 GLN A C 1
ATOM 868 O O . GLN A 1 104 ? -15.808 3.925 0.249 1.00 97.69 104 GLN A O 1
ATOM 873 N N . LEU A 1 105 ? -16.276 1.733 0.037 1.00 97.94 105 LEU A N 1
ATOM 874 C CA . LEU A 1 105 ? -15.293 1.260 0.995 1.00 97.94 105 LEU A CA 1
ATOM 875 C C . LEU A 1 105 ? -13.869 1.494 0.473 1.00 97.94 105 LEU A C 1
ATOM 877 O O . LEU A 1 105 ? -13.046 2.038 1.208 1.00 97.94 105 LEU A O 1
ATOM 881 N N . PHE A 1 106 ? -13.606 1.188 -0.803 1.00 98.38 106 PHE A N 1
ATOM 882 C CA . PHE A 1 106 ? -12.312 1.435 -1.444 1.00 98.38 106 PHE A CA 1
ATOM 883 C C . PHE A 1 106 ? -11.921 2.922 -1.420 1.00 98.38 106 PHE A C 1
ATOM 885 O O . PHE A 1 106 ? -10.817 3.267 -1.000 1.00 98.38 106 PHE A O 1
ATOM 892 N N . GLU A 1 107 ? -12.828 3.821 -1.814 1.00 97.75 107 GLU A N 1
ATOM 893 C CA . GLU A 1 107 ? -12.566 5.265 -1.774 1.00 97.75 107 GLU A CA 1
ATOM 894 C C . GLU A 1 107 ? -12.380 5.771 -0.336 1.00 97.75 107 GLU A C 1
ATOM 896 O O . GLU A 1 107 ? -11.526 6.621 -0.070 1.00 97.75 107 GLU A O 1
ATOM 901 N N . GLY A 1 108 ? -13.138 5.221 0.618 1.00 97.75 108 GLY A N 1
ATOM 902 C CA . GLY A 1 108 ? -12.997 5.535 2.038 1.00 97.75 108 GLY A CA 1
ATOM 903 C C . GLY A 1 108 ? -11.595 5.230 2.569 1.00 97.75 108 GLY A C 1
ATOM 904 O O . GLY A 1 108 ? -10.959 6.117 3.148 1.00 97.75 108 GLY A O 1
ATOM 905 N N . ILE A 1 109 ? -11.090 4.015 2.327 1.00 97.88 109 ILE A N 1
ATOM 906 C CA . ILE A 1 109 ? -9.773 3.601 2.820 1.00 97.88 109 ILE A CA 1
ATOM 907 C C . ILE A 1 109 ? -8.660 4.328 2.065 1.00 97.88 109 ILE A C 1
ATOM 909 O O . ILE A 1 109 ? -7.690 4.766 2.680 1.00 97.88 109 ILE A O 1
ATOM 913 N N . TYR A 1 110 ? -8.838 4.572 0.760 1.00 98.38 110 TYR A N 1
ATOM 914 C CA . TYR A 1 110 ? -7.915 5.381 -0.030 1.00 98.38 110 TYR A CA 1
ATOM 915 C C . TYR A 1 110 ? -7.755 6.786 0.554 1.00 98.38 110 TYR A C 1
ATOM 917 O O . TYR A 1 110 ? -6.636 7.254 0.762 1.00 98.38 110 TYR A O 1
ATOM 925 N N . HIS A 1 111 ? -8.856 7.467 0.873 1.00 98.31 111 HIS A N 1
ATOM 926 C CA . HIS A 1 111 ? -8.801 8.802 1.463 1.00 98.31 111 HIS A CA 1
ATOM 927 C C . HIS A 1 111 ? -8.232 8.816 2.882 1.00 98.31 111 HIS A C 1
ATOM 929 O O . HIS A 1 111 ? -7.523 9.764 3.244 1.00 98.31 111 HIS A O 1
ATOM 935 N N . LEU A 1 112 ? -8.531 7.788 3.678 1.00 98.12 112 LEU A N 1
ATOM 936 C CA . LEU A 1 112 ? -7.972 7.618 5.012 1.00 98.12 112 LEU A CA 1
ATOM 937 C C . LEU A 1 112 ? -6.450 7.485 4.936 1.00 98.12 112 LEU A C 1
ATOM 939 O O . LEU A 1 112 ? -5.738 8.308 5.513 1.00 98.12 112 LEU A O 1
ATOM 943 N N . GLU A 1 113 ? -5.945 6.507 4.187 1.00 98.00 113 GLU A N 1
ATOM 944 C CA . GLU A 1 113 ? -4.508 6.233 4.116 1.00 98.00 113 GLU A CA 1
ATOM 945 C C . GLU A 1 113 ? -3.742 7.323 3.377 1.00 98.00 113 GLU A C 1
ATOM 947 O O . GLU A 1 113 ? -2.634 7.670 3.777 1.00 98.00 113 GLU A O 1
ATOM 952 N N . LYS A 1 114 ? -4.359 7.973 2.385 1.00 98.19 114 LYS A N 1
ATOM 953 C CA . LYS A 1 114 ? -3.806 9.195 1.797 1.00 98.19 114 LYS A CA 1
ATOM 954 C C . LYS A 1 114 ? -3.645 10.303 2.839 1.00 98.19 114 LYS A C 1
ATOM 956 O O . LYS A 1 114 ? -2.629 10.986 2.827 1.00 98.19 114 LYS A O 1
ATOM 961 N N . SER A 1 115 ? -4.598 10.460 3.762 1.00 98.00 115 SER A N 1
ATOM 962 C CA . SER A 1 115 ? -4.478 11.447 4.846 1.00 98.00 115 SER A CA 1
ATOM 963 C C . SER A 1 115 ? -3.365 11.085 5.836 1.00 98.00 115 SER A C 1
ATOM 965 O O . SER A 1 115 ? -2.704 11.984 6.347 1.00 98.00 115 SER A O 1
ATOM 967 N N . LEU A 1 116 ? -3.153 9.792 6.112 1.00 97.75 116 LEU A N 1
ATOM 968 C CA . LEU A 1 116 ? -2.043 9.318 6.947 1.00 97.75 116 LEU A CA 1
ATOM 969 C C . LEU A 1 116 ? -0.696 9.569 6.267 1.00 97.75 116 LEU A C 1
ATOM 971 O O . LEU A 1 116 ? 0.186 10.174 6.873 1.00 97.75 116 LEU A O 1
ATOM 975 N N . TYR A 1 117 ? -0.573 9.196 4.993 1.00 97.19 117 TYR A N 1
ATOM 976 C CA . TYR A 1 117 ? 0.590 9.510 4.171 1.00 97.19 117 TYR A CA 1
ATOM 977 C C . TYR A 1 117 ? 0.885 11.016 4.170 1.00 97.19 117 TYR A C 1
ATOM 979 O O . TYR A 1 117 ? 1.991 11.413 4.509 1.00 97.19 117 TYR A O 1
ATOM 987 N N . GLU A 1 118 ? -0.097 11.870 3.870 1.00 96.75 118 GLU A N 1
ATOM 988 C CA . GLU A 1 118 ? 0.081 13.329 3.835 1.00 96.75 118 GLU A CA 1
ATOM 989 C C . GLU A 1 118 ? 0.429 13.924 5.208 1.00 96.75 118 GLU A C 1
ATOM 991 O O . GLU A 1 118 ? 1.188 14.891 5.287 1.00 96.75 118 GLU A O 1
ATOM 996 N N . TYR A 1 119 ? -0.101 13.359 6.297 1.00 96.81 119 TYR A N 1
ATOM 997 C CA . TYR A 1 119 ? 0.264 13.764 7.653 1.00 96.81 119 TYR A CA 1
ATOM 998 C C . TYR A 1 119 ? 1.747 13.480 7.920 1.00 96.81 119 TYR A C 1
ATOM 1000 O O . TYR A 1 119 ? 2.498 14.403 8.246 1.00 96.81 119 TYR A O 1
ATOM 1008 N N . TYR A 1 120 ? 2.172 12.229 7.722 1.00 95.94 120 TYR A N 1
ATOM 1009 C CA . TYR A 1 120 ? 3.538 11.780 7.999 1.00 95.94 120 TYR A CA 1
ATOM 1010 C C . TYR A 1 120 ? 4.558 12.245 6.956 1.00 95.94 120 TYR A C 1
ATOM 1012 O O . TYR A 1 120 ? 5.739 12.334 7.272 1.00 95.94 120 TYR A O 1
ATOM 1020 N N . LEU A 1 121 ? 4.127 12.664 5.763 1.00 95.44 121 LEU A N 1
ATOM 1021 C CA . LEU A 1 121 ? 4.977 13.340 4.779 1.00 95.44 121 LEU A CA 1
ATOM 1022 C C . LEU A 1 121 ? 5.622 14.602 5.375 1.00 95.44 121 LEU A C 1
ATOM 1024 O O . LEU A 1 121 ? 6.777 14.904 5.090 1.00 95.44 121 LEU A O 1
ATOM 1028 N N . ASN A 1 122 ? 4.906 15.320 6.247 1.00 91.00 122 ASN A N 1
ATOM 1029 C CA . ASN A 1 122 ? 5.460 16.482 6.948 1.00 91.00 122 ASN A CA 1
ATOM 1030 C C . ASN A 1 122 ? 6.461 16.098 8.051 1.00 91.00 122 ASN A C 1
ATOM 1032 O O . ASN A 1 122 ? 7.273 16.933 8.446 1.00 91.00 122 ASN A O 1
ATOM 1036 N N . GLU A 1 123 ? 6.380 14.871 8.568 1.00 93.69 123 GLU A N 1
ATOM 1037 C CA . GLU A 1 123 ? 7.226 14.366 9.653 1.00 93.69 123 GLU A CA 1
ATOM 1038 C C . GLU A 1 123 ? 8.503 13.701 9.120 1.00 93.69 123 GLU A C 1
ATOM 1040 O O . GLU A 1 123 ? 9.595 13.976 9.617 1.00 93.69 123 GLU A O 1
ATOM 1045 N N . PHE A 1 124 ? 8.376 12.865 8.088 1.00 95.00 124 PHE A N 1
ATOM 1046 C CA . PHE A 1 124 ? 9.462 12.052 7.532 1.00 95.00 124 PHE A CA 1
ATOM 1047 C C . PHE A 1 124 ? 10.053 12.617 6.232 1.00 95.00 124 PHE A C 1
ATOM 1049 O O . PHE A 1 124 ? 11.179 12.275 5.874 1.00 95.00 124 PHE A O 1
ATOM 1056 N N . GLY A 1 125 ? 9.348 13.540 5.570 1.00 92.94 125 GLY A N 1
ATOM 1057 C CA . GLY A 1 125 ? 9.789 14.199 4.342 1.00 92.94 125 GLY A CA 1
ATOM 1058 C C . GLY A 1 125 ? 9.364 13.485 3.058 1.00 92.94 125 GLY A C 1
ATOM 1059 O O . GLY A 1 125 ? 8.836 12.375 3.073 1.00 92.94 125 GLY A O 1
ATOM 1060 N N . ASP A 1 126 ? 9.597 14.158 1.930 1.00 91.50 126 ASP A N 1
ATOM 1061 C CA . ASP A 1 126 ? 9.308 13.650 0.585 1.00 91.50 126 ASP A CA 1
ATOM 1062 C C . ASP A 1 126 ? 10.409 12.679 0.140 1.00 91.50 126 ASP A C 1
ATOM 1064 O O . ASP A 1 126 ? 11.440 13.078 -0.409 1.00 91.50 126 ASP A O 1
ATOM 1068 N N . LEU A 1 127 ? 10.222 11.406 0.487 1.00 92.25 127 LEU A N 1
ATOM 1069 C CA . LEU A 1 127 ? 11.144 10.325 0.159 1.00 92.25 127 LEU A CA 1
ATOM 1070 C C . LEU A 1 127 ? 10.808 9.726 -1.219 1.00 92.25 127 LEU A C 1
ATOM 1072 O O . LEU A 1 127 ? 9.630 9.563 -1.544 1.00 92.25 127 LEU A O 1
ATOM 1076 N N . PRO A 1 128 ? 11.818 9.340 -2.020 1.00 93.25 128 PRO A N 1
ATOM 1077 C CA . PRO A 1 128 ? 11.604 8.515 -3.205 1.00 93.25 128 PRO A CA 1
ATOM 1078 C C . PRO A 1 128 ? 10.865 7.216 -2.865 1.00 93.25 128 PRO A C 1
ATOM 1080 O O . PRO A 1 128 ? 11.043 6.663 -1.779 1.00 93.25 128 PRO A O 1
ATOM 1083 N N . LEU A 1 129 ? 10.092 6.678 -3.810 1.00 95.12 129 LEU A N 1
ATOM 1084 C CA . LEU A 1 129 ? 9.404 5.396 -3.618 1.00 95.12 129 LEU A CA 1
ATOM 1085 C C . LEU A 1 129 ? 10.394 4.258 -3.340 1.00 95.12 129 LEU A C 1
ATOM 1087 O O . LEU A 1 129 ? 10.160 3.407 -2.487 1.00 95.12 129 LEU A O 1
ATOM 1091 N N . GLU A 1 130 ? 11.552 4.321 -3.985 1.00 93.94 130 GLU A N 1
ATOM 1092 C CA . GLU A 1 130 ? 12.654 3.373 -3.856 1.00 93.94 130 GLU A CA 1
ATOM 1093 C C . GLU A 1 130 ? 13.373 3.441 -2.494 1.00 93.94 130 GLU A C 1
ATOM 1095 O O . GLU A 1 130 ? 14.275 2.651 -2.240 1.00 93.94 130 GLU A O 1
ATOM 1100 N N . HIS A 1 131 ? 12.986 4.353 -1.589 1.00 92.44 131 HIS A N 1
ATOM 1101 C CA . HIS A 1 131 ? 13.417 4.301 -0.185 1.00 92.44 131 HIS A CA 1
ATOM 1102 C C . HIS A 1 131 ? 12.674 3.240 0.633 1.00 92.44 131 HIS A C 1
ATOM 1104 O O . HIS A 1 131 ? 13.025 3.017 1.790 1.00 92.44 131 HIS A O 1
ATOM 1110 N N . PHE A 1 132 ? 11.641 2.598 0.086 1.00 93.00 132 PHE A N 1
ATOM 1111 C CA . PHE A 1 132 ? 11.074 1.421 0.725 1.00 93.00 132 PHE A CA 1
ATOM 1112 C C . PHE A 1 132 ? 12.079 0.269 0.581 1.00 93.00 132 PHE A C 1
ATOM 1114 O O . PHE A 1 132 ? 12.098 -0.427 -0.429 1.00 93.00 132 PHE A O 1
ATOM 1121 N N . THR A 1 133 ? 12.940 0.094 1.588 1.00 89.81 133 THR A N 1
ATOM 1122 C CA . THR A 1 133 ? 13.928 -0.995 1.671 1.00 89.81 133 THR A CA 1
ATOM 1123 C C . THR A 1 133 ? 13.757 -1.794 2.967 1.00 89.81 133 THR A C 1
ATOM 1125 O O . THR A 1 133 ? 12.975 -1.418 3.836 1.00 89.81 133 THR A O 1
ATOM 1128 N N . TYR A 1 134 ? 14.463 -2.914 3.132 1.00 85.81 134 TYR A N 1
ATOM 1129 C CA . TYR A 1 134 ? 14.383 -3.707 4.368 1.00 85.81 134 TYR A CA 1
ATOM 1130 C C . TYR A 1 134 ? 14.861 -2.954 5.622 1.00 85.81 134 TYR A C 1
ATOM 1132 O O . TYR A 1 134 ? 14.545 -3.356 6.743 1.00 85.81 134 TYR A O 1
ATOM 1140 N N . ASP A 1 135 ? 15.618 -1.866 5.464 1.00 86.94 135 ASP A N 1
ATOM 1141 C CA . ASP A 1 135 ? 16.096 -1.056 6.584 1.00 86.94 135 ASP A CA 1
ATOM 1142 C C . ASP A 1 135 ? 14.959 -0.404 7.384 1.00 86.94 135 ASP A C 1
ATOM 1144 O O . ASP A 1 135 ? 15.093 -0.244 8.603 1.00 86.94 135 ASP A O 1
ATOM 1148 N N . ILE A 1 136 ? 13.813 -0.122 6.751 1.00 88.19 136 ILE A N 1
ATOM 1149 C CA . ILE A 1 136 ? 12.676 0.541 7.398 1.00 88.19 136 ILE A CA 1
ATOM 1150 C C . ILE A 1 136 ? 12.146 -0.259 8.590 1.00 88.19 136 ILE A C 1
ATOM 1152 O O . ILE A 1 136 ? 11.640 0.326 9.544 1.00 88.19 136 ILE A O 1
ATOM 1156 N N . TYR A 1 137 ? 12.312 -1.588 8.587 1.00 85.94 137 TYR A N 1
ATOM 1157 C CA . TYR A 1 137 ? 11.864 -2.465 9.671 1.00 85.94 137 TYR A CA 1
ATOM 1158 C C . TYR A 1 137 ? 12.654 -2.273 10.976 1.00 85.94 137 TYR A C 1
ATOM 1160 O O . TYR A 1 137 ? 12.269 -2.810 12.013 1.00 85.94 137 TYR A O 1
ATOM 1168 N N . SER A 1 138 ? 13.738 -1.489 10.951 1.00 88.25 138 SER A N 1
ATOM 1169 C CA . SER A 1 138 ? 14.469 -1.054 12.148 1.00 88.25 138 SER A CA 1
ATOM 1170 C C . SER A 1 138 ? 13.935 0.249 12.771 1.00 88.25 138 SER A C 1
ATOM 1172 O O . SER A 1 138 ? 14.411 0.663 13.831 1.00 88.25 138 SER A O 1
ATOM 1174 N N . HIS A 1 139 ? 12.945 0.889 12.138 1.00 90.81 139 HIS A N 1
ATOM 1175 C CA . HIS A 1 139 ? 12.353 2.160 12.560 1.00 90.81 139 HIS A CA 1
ATOM 1176 C C . HIS A 1 139 ? 11.014 1.975 13.295 1.00 90.81 139 HIS A C 1
ATOM 1178 O O . HIS A 1 139 ? 10.591 0.862 13.612 1.00 90.81 139 HIS A O 1
ATOM 1184 N N . SER A 1 140 ? 10.351 3.088 13.633 1.00 91.75 140 SER A N 1
ATOM 1185 C CA . SER A 1 140 ? 9.043 3.043 14.283 1.00 91.75 140 SER A CA 1
ATOM 1186 C C . SER A 1 140 ? 7.975 2.465 13.353 1.00 91.75 140 SER A C 1
ATOM 1188 O O . SER A 1 140 ? 8.055 2.560 12.129 1.00 91.75 140 SER A O 1
ATOM 1190 N N . LYS A 1 141 ? 6.925 1.907 13.952 1.00 91.06 141 LYS A N 1
ATOM 1191 C CA . LYS A 1 141 ? 5.748 1.395 13.241 1.00 91.06 141 LYS A CA 1
ATOM 1192 C C . LYS A 1 141 ? 5.104 2.448 12.328 1.00 91.06 141 LYS A C 1
ATOM 1194 O O . LYS A 1 141 ? 4.690 2.111 11.230 1.00 91.06 141 LYS A O 1
ATOM 1199 N N . GLU A 1 142 ? 5.075 3.718 12.727 1.00 93.75 142 GLU A N 1
ATOM 1200 C CA . GLU A 1 142 ? 4.566 4.817 11.898 1.00 93.75 142 GLU A CA 1
ATOM 1201 C C . GLU A 1 142 ? 5.428 5.036 10.651 1.00 93.75 142 GLU A C 1
ATOM 1203 O O . GLU A 1 142 ? 4.890 5.255 9.570 1.00 93.75 142 GLU A O 1
ATOM 1208 N N . TYR A 1 143 ? 6.754 4.940 10.787 1.00 94.75 143 TYR A N 1
ATOM 1209 C CA . TYR A 1 143 ? 7.678 5.049 9.660 1.00 94.75 143 TYR A CA 1
ATOM 1210 C C . TYR A 1 143 ? 7.525 3.866 8.702 1.00 94.75 143 TYR A C 1
ATOM 1212 O O . TYR A 1 143 ? 7.461 4.060 7.493 1.00 94.75 143 TYR A O 1
ATOM 1220 N N . ILE A 1 144 ? 7.381 2.648 9.235 1.00 94.12 144 ILE A N 1
ATOM 1221 C CA . ILE A 1 144 ? 7.100 1.458 8.423 1.00 94.12 144 ILE A CA 1
ATOM 1222 C C . ILE A 1 144 ? 5.802 1.666 7.639 1.00 94.12 144 ILE A C 1
ATOM 1224 O O . ILE A 1 144 ? 5.807 1.628 6.411 1.00 94.12 144 ILE A O 1
ATOM 1228 N N . MET A 1 145 ? 4.701 1.970 8.332 1.00 95.56 145 MET A N 1
ATOM 1229 C CA . MET A 1 145 ? 3.394 2.148 7.699 1.00 95.56 145 MET A CA 1
ATOM 1230 C C . MET A 1 145 ? 3.353 3.330 6.726 1.00 95.56 145 MET A C 1
ATOM 1232 O O . MET A 1 145 ? 2.635 3.261 5.733 1.00 95.56 145 MET A O 1
ATOM 1236 N N . PHE A 1 146 ? 4.155 4.376 6.940 1.00 97.00 146 PHE A N 1
ATOM 1237 C CA . PHE A 1 146 ? 4.307 5.470 5.981 1.00 97.00 146 PHE A CA 1
ATOM 1238 C C . PHE A 1 146 ? 4.736 4.975 4.596 1.00 97.00 146 PHE A C 1
ATOM 1240 O O . PHE A 1 146 ? 4.149 5.403 3.600 1.00 97.00 146 PHE A O 1
ATOM 1247 N N . HIS A 1 147 ? 5.680 4.033 4.519 1.00 96.88 147 HIS A N 1
ATOM 1248 C CA . HIS A 1 147 ? 6.094 3.438 3.248 1.00 96.88 147 HIS A CA 1
ATOM 1249 C C . HIS A 1 147 ? 4.982 2.597 2.602 1.00 96.88 147 HIS A C 1
ATOM 1251 O O . HIS A 1 147 ? 4.776 2.705 1.390 1.00 96.88 147 HIS A O 1
ATOM 1257 N N . TYR A 1 148 ? 4.205 1.844 3.387 1.00 97.19 148 TYR A N 1
ATOM 1258 C CA . TYR A 1 148 ? 3.037 1.104 2.886 1.00 97.19 148 TYR A CA 1
ATOM 1259 C C . TYR A 1 148 ? 1.945 2.044 2.352 1.00 97.19 148 TYR A C 1
ATOM 1261 O O . TYR A 1 148 ? 1.492 1.882 1.218 1.00 97.19 148 TYR A O 1
ATOM 1269 N N . TRP A 1 149 ? 1.560 3.076 3.113 1.00 98.06 149 TRP A N 1
ATOM 1270 C CA . TRP A 1 149 ? 0.550 4.053 2.685 1.00 98.06 149 TRP A CA 1
ATOM 1271 C C . TRP A 1 149 ? 0.995 4.817 1.439 1.00 98.06 149 TRP A C 1
ATOM 1273 O O . TRP A 1 149 ? 0.218 4.970 0.498 1.00 98.06 149 TRP A O 1
ATOM 1283 N N . MET A 1 150 ? 2.254 5.265 1.403 1.00 97.94 150 MET A N 1
ATOM 1284 C CA . MET A 1 150 ? 2.833 5.926 0.235 1.00 97.94 150 MET A CA 1
ATOM 1285 C C . MET A 1 150 ? 2.750 5.023 -1.004 1.00 97.94 150 MET A C 1
ATOM 1287 O O . MET A 1 150 ? 2.289 5.462 -2.061 1.00 97.94 150 MET A O 1
ATOM 1291 N N . SER A 1 151 ? 3.135 3.756 -0.859 1.00 98.06 151 SER A N 1
ATOM 1292 C CA . SER A 1 151 ? 3.117 2.754 -1.928 1.00 98.06 151 SER A CA 1
ATOM 1293 C C . SER A 1 151 ? 1.712 2.488 -2.448 1.00 98.06 151 SER A C 1
ATOM 1295 O O . SER A 1 151 ? 1.466 2.601 -3.650 1.00 98.06 151 SER A O 1
ATOM 1297 N N . PHE A 1 152 ? 0.757 2.229 -1.553 1.00 98.56 152 PHE A N 1
ATOM 1298 C CA . PHE A 1 152 ? -0.645 2.025 -1.908 1.00 98.56 152 PHE A CA 1
ATOM 1299 C C . PHE A 1 152 ? -1.236 3.240 -2.634 1.00 98.56 152 PHE A C 1
ATOM 1301 O O . PHE A 1 152 ? -1.886 3.094 -3.676 1.00 98.56 152 PHE A O 1
ATOM 1308 N N . VAL A 1 153 ? -0.979 4.454 -2.135 1.00 98.50 153 VAL A N 1
ATOM 1309 C CA . VAL A 1 153 ? -1.468 5.692 -2.756 1.00 98.50 153 VAL A CA 1
ATOM 1310 C C . VAL A 1 153 ? -0.900 5.862 -4.164 1.00 98.50 153 VAL A C 1
ATOM 1312 O O . VAL A 1 153 ? -1.653 6.187 -5.086 1.00 98.50 153 VAL A O 1
ATOM 1315 N N . LYS A 1 154 ? 0.405 5.633 -4.352 1.00 98.00 154 LYS A N 1
ATOM 1316 C CA . LYS A 1 154 ? 1.079 5.784 -5.649 1.00 98.00 154 LYS A CA 1
ATOM 1317 C C . LYS A 1 154 ? 0.671 4.710 -6.648 1.00 98.00 154 LYS A C 1
ATOM 1319 O O . LYS A 1 154 ? 0.332 5.047 -7.780 1.00 98.00 154 LYS A O 1
ATOM 1324 N N . VAL A 1 155 ? 0.601 3.447 -6.234 1.00 98.56 155 VAL A N 1
ATOM 1325 C CA . VAL A 1 155 ? 0.082 2.357 -7.073 1.00 98.56 155 VAL A CA 1
ATOM 1326 C C . VAL A 1 155 ? -1.350 2.646 -7.511 1.00 98.56 155 VAL A C 1
ATOM 1328 O O . VAL A 1 155 ? -1.649 2.566 -8.699 1.00 98.56 155 VAL A O 1
ATOM 1331 N N . THR A 1 156 ? -2.222 3.079 -6.597 1.00 98.50 156 THR A N 1
ATOM 1332 C CA . THR A 1 156 ? -3.609 3.435 -6.939 1.00 98.50 156 THR A CA 1
ATOM 1333 C C . THR A 1 156 ? -3.666 4.542 -8.002 1.00 98.50 156 THR A C 1
ATOM 1335 O O . THR A 1 156 ? -4.480 4.480 -8.927 1.00 98.50 156 THR A O 1
ATOM 1338 N N . GLN A 1 157 ? -2.770 5.533 -7.926 1.00 98.00 157 GLN A N 1
ATOM 1339 C CA . GLN A 1 157 ? -2.642 6.581 -8.946 1.00 98.00 157 GLN A CA 1
ATOM 1340 C C . GLN A 1 157 ? -2.172 6.017 -10.293 1.00 98.00 157 GLN A C 1
ATOM 1342 O O . GLN A 1 157 ? -2.797 6.303 -11.313 1.00 98.00 157 GLN A O 1
ATOM 1347 N N . PHE A 1 158 ? -1.129 5.183 -10.317 1.00 98.50 158 PHE A N 1
ATOM 1348 C CA . PHE A 1 158 ? -0.642 4.566 -11.555 1.00 98.50 158 PHE A CA 1
ATOM 1349 C C . PHE A 1 158 ? -1.685 3.655 -12.206 1.00 98.50 158 PHE A C 1
ATOM 1351 O O . PHE A 1 158 ? -1.898 3.743 -13.415 1.00 98.50 158 PHE A O 1
ATOM 1358 N N . VAL A 1 159 ? -2.403 2.850 -11.417 1.00 98.25 159 VAL A N 1
ATOM 1359 C CA . VAL A 1 159 ? -3.505 2.016 -11.915 1.00 98.25 159 VAL A CA 1
ATOM 1360 C C . VAL A 1 159 ? -4.606 2.878 -12.544 1.00 98.25 159 VAL A C 1
ATOM 1362 O O . VAL A 1 159 ? -5.132 2.536 -13.603 1.00 98.25 159 VAL A O 1
ATOM 1365 N N . SER A 1 160 ? -4.929 4.029 -11.949 1.00 97.56 160 SER A N 1
ATOM 1366 C CA . SER A 1 160 ? -5.892 4.978 -12.525 1.00 97.56 160 SER A CA 1
ATOM 1367 C C . SER A 1 160 ? -5.428 5.543 -13.875 1.00 97.56 160 SER A C 1
ATOM 1369 O O . SER A 1 160 ? -6.219 5.629 -14.819 1.00 97.56 160 SER A O 1
ATOM 1371 N N . LEU A 1 161 ? -4.134 5.853 -14.013 1.00 97.69 161 LEU A N 1
ATOM 1372 C CA . LEU A 1 161 ? -3.551 6.353 -15.262 1.00 97.69 161 LEU A CA 1
ATOM 1373 C C . LEU A 1 161 ? -3.560 5.309 -16.395 1.00 97.69 161 LEU A C 1
ATOM 1375 O O . LEU A 1 161 ? -3.682 5.677 -17.561 1.00 97.69 161 LEU A O 1
ATOM 1379 N N . VAL A 1 162 ? -3.531 4.013 -16.069 1.00 96.94 162 VAL A N 1
ATOM 1380 C CA . VAL A 1 162 ? -3.775 2.920 -17.032 1.00 96.94 162 VAL A CA 1
ATOM 1381 C C . VAL A 1 162 ? -5.251 2.498 -17.107 1.00 96.94 162 VAL A C 1
ATOM 1383 O O . VAL A 1 162 ? -5.563 1.413 -17.590 1.00 96.94 162 VAL A O 1
ATOM 1386 N N . HIS A 1 163 ? -6.181 3.348 -16.659 1.00 96.50 163 HIS A N 1
ATOM 1387 C CA . HIS A 1 163 ? -7.633 3.122 -16.700 1.00 96.50 163 HIS A CA 1
ATOM 1388 C C . HIS A 1 163 ? -8.099 1.835 -15.997 1.00 96.50 163 HIS A C 1
ATOM 1390 O O . HIS A 1 163 ? -9.073 1.207 -16.413 1.00 96.50 163 HIS A O 1
ATOM 1396 N N . GLY A 1 164 ? -7.409 1.440 -14.926 1.00 95.81 164 GLY A N 1
ATOM 1397 C CA . GLY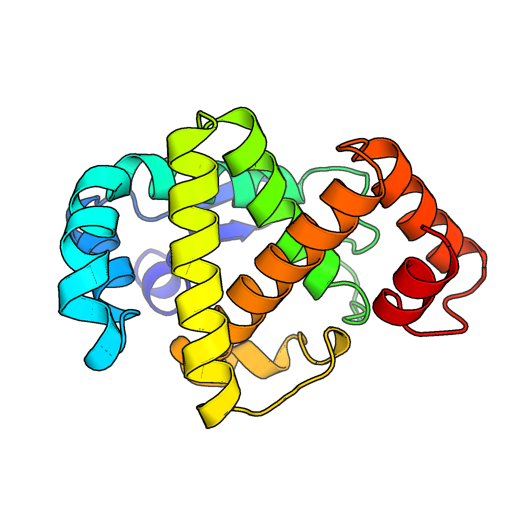 A 1 164 ? -7.708 0.223 -14.174 1.00 95.81 164 GLY A CA 1
ATOM 1398 C C . GLY A 1 164 ? -7.128 -1.059 -14.776 1.00 95.81 164 GLY A C 1
ATOM 1399 O O . GLY A 1 164 ? -7.345 -2.129 -14.209 1.00 95.81 164 GLY A O 1
ATOM 1400 N N . ASP A 1 165 ? -6.391 -0.987 -15.891 1.00 96.62 165 ASP A N 1
ATOM 1401 C CA . ASP A 1 165 ? -5.738 -2.149 -16.503 1.00 96.62 165 ASP A CA 1
ATOM 1402 C C . ASP A 1 165 ? -4.458 -2.527 -15.743 1.00 96.62 165 ASP A C 1
ATOM 1404 O O . ASP A 1 165 ? -3.336 -2.166 -16.103 1.00 96.62 165 ASP A O 1
ATOM 1408 N N . VAL A 1 166 ? -4.640 -3.286 -14.664 1.00 97.00 166 VAL A N 1
ATOM 1409 C CA . VAL A 1 166 ? -3.545 -3.823 -13.847 1.00 97.00 166 VAL A CA 1
ATOM 1410 C C . VAL A 1 166 ? -2.571 -4.673 -14.674 1.00 97.00 166 VAL A C 1
ATOM 1412 O O . VAL A 1 166 ? -1.366 -4.638 -14.428 1.00 97.00 166 VAL A O 1
ATOM 1415 N N . SER A 1 167 ? -3.052 -5.406 -15.684 1.00 96.94 167 SER A N 1
ATOM 1416 C CA . SER A 1 167 ? -2.183 -6.219 -16.542 1.00 96.94 167 SER A CA 1
ATOM 1417 C C . SER A 1 167 ? -1.228 -5.352 -17.360 1.00 96.94 167 SER A C 1
ATOM 1419 O O . SER A 1 167 ? -0.066 -5.723 -17.535 1.00 96.94 167 SER A O 1
ATOM 1421 N N . ARG A 1 168 ? -1.672 -4.172 -17.816 1.00 97.31 168 ARG A N 1
ATOM 1422 C CA . ARG A 1 168 ? -0.785 -3.185 -18.450 1.00 97.31 168 ARG A CA 1
ATOM 1423 C C . ARG A 1 168 ? 0.294 -2.693 -17.485 1.00 97.31 168 ARG A C 1
ATOM 1425 O O . ARG A 1 168 ? 1.440 -2.561 -17.909 1.00 97.31 168 ARG A O 1
ATOM 1432 N N . LEU A 1 169 ? -0.042 -2.454 -16.217 1.00 97.56 169 LEU A N 1
ATOM 1433 C CA . LEU A 1 169 ? 0.930 -1.987 -15.224 1.00 97.56 169 LEU A CA 1
ATOM 1434 C C . LEU A 1 169 ? 2.002 -3.049 -14.926 1.00 97.56 169 LEU A C 1
ATOM 1436 O O . LEU A 1 169 ? 3.190 -2.745 -15.001 1.00 97.56 169 LEU A O 1
ATOM 1440 N N . PHE A 1 170 ? 1.608 -4.311 -14.714 1.00 98.00 170 PHE A N 1
ATOM 1441 C CA . PHE A 1 170 ? 2.565 -5.421 -14.580 1.00 98.00 170 PHE A CA 1
ATOM 1442 C C . PHE A 1 170 ? 3.415 -5.617 -15.837 1.00 98.00 170 PHE A C 1
ATOM 1444 O O . PHE A 1 170 ? 4.606 -5.906 -15.747 1.00 98.00 170 PHE A O 1
ATOM 1451 N N . LYS A 1 171 ? 2.846 -5.416 -17.033 1.00 97.94 171 LYS A N 1
ATOM 1452 C CA . LYS A 1 171 ? 3.636 -5.467 -18.267 1.00 97.94 171 LYS A CA 1
ATOM 1453 C C . LYS A 1 171 ? 4.752 -4.415 -18.258 1.00 97.94 171 LYS A C 1
ATOM 1455 O O . LYS A 1 171 ? 5.883 -4.763 -18.577 1.00 97.94 171 LYS A O 1
ATOM 1460 N N . LEU A 1 172 ? 4.447 -3.168 -17.890 1.00 97.88 172 LEU A N 1
ATOM 1461 C CA . LEU A 1 172 ? 5.450 -2.099 -17.789 1.00 97.88 172 LEU A CA 1
ATOM 1462 C C . LEU A 1 172 ? 6.528 -2.428 -16.753 1.00 97.88 172 LEU A C 1
ATOM 1464 O O . LEU A 1 172 ? 7.704 -2.206 -17.010 1.00 97.88 172 LEU A O 1
ATOM 1468 N N . TYR A 1 173 ? 6.135 -3.002 -15.618 1.00 97.44 173 TYR A N 1
ATOM 1469 C CA . TYR A 1 173 ? 7.058 -3.462 -14.581 1.00 97.44 173 TYR A CA 1
ATOM 1470 C C . TYR A 1 173 ? 8.033 -4.536 -15.097 1.00 97.44 173 TYR A C 1
ATOM 1472 O O . TYR A 1 173 ? 9.243 -4.413 -14.925 1.00 97.44 173 TYR A O 1
ATOM 1480 N N . HIS A 1 174 ? 7.545 -5.538 -15.832 1.00 97.06 174 HIS A N 1
ATOM 1481 C CA . HIS A 1 174 ? 8.421 -6.535 -16.454 1.00 97.06 174 HIS A CA 1
ATOM 1482 C C . HIS A 1 174 ? 9.252 -5.982 -17.621 1.00 97.06 174 HIS A C 1
ATOM 1484 O O . HIS A 1 174 ? 10.341 -6.487 -17.890 1.00 97.06 174 HIS A O 1
ATOM 1490 N N . ASP A 1 175 ? 8.740 -5.001 -18.369 1.00 97.44 175 ASP A N 1
ATOM 1491 C CA . ASP A 1 175 ? 9.502 -4.348 -19.436 1.00 97.44 175 ASP A CA 1
ATOM 1492 C C . ASP A 1 175 ? 10.671 -3.534 -18.846 1.00 97.44 175 ASP A C 1
ATOM 1494 O O . ASP A 1 175 ? 11.783 -3.625 -19.361 1.00 97.44 175 ASP A O 1
ATOM 1498 N N . TRP A 1 176 ? 10.455 -2.826 -17.729 1.00 96.62 176 TRP A N 1
ATOM 1499 C CA . TRP A 1 176 ? 11.496 -2.106 -16.983 1.00 96.62 176 TRP A CA 1
ATOM 1500 C C . TRP A 1 176 ? 12.673 -3.010 -16.592 1.00 96.62 176 TRP A C 1
ATOM 1502 O O . TRP A 1 176 ? 13.838 -2.653 -16.803 1.00 96.62 176 TRP A O 1
ATOM 1512 N N . ASP A 1 177 ? 12.369 -4.202 -16.079 1.00 94.69 177 ASP A N 1
ATOM 1513 C CA . ASP A 1 177 ? 13.371 -5.205 -15.726 1.00 94.69 177 ASP A CA 1
ATOM 1514 C C . ASP A 1 177 ? 14.123 -5.730 -16.957 1.00 94.69 177 ASP A C 1
ATOM 1516 O O . ASP A 1 177 ? 15.355 -5.690 -17.004 1.00 94.69 177 ASP A O 1
ATOM 1520 N N . LYS A 1 178 ? 13.394 -6.103 -18.018 1.00 95.12 178 LYS A N 1
ATOM 1521 C CA . LYS A 1 178 ? 13.980 -6.569 -19.291 1.00 95.12 178 LYS A CA 1
ATOM 1522 C C . LYS A 1 178 ? 14.847 -5.515 -19.976 1.00 95.12 178 LYS A C 1
ATOM 1524 O O . LYS A 1 178 ? 15.824 -5.862 -20.640 1.00 95.12 178 LYS A O 1
ATOM 1529 N N . ASP A 1 179 ? 14.508 -4.239 -19.815 1.00 95.00 179 ASP A N 1
ATOM 1530 C CA . ASP A 1 179 ? 15.285 -3.107 -20.322 1.00 95.00 179 ASP A CA 1
ATOM 1531 C C . ASP A 1 179 ? 16.567 -2.849 -19.510 1.00 95.00 179 ASP A C 1
ATOM 1533 O O . ASP A 1 179 ? 17.394 -2.015 -19.914 1.00 95.00 179 ASP A O 1
ATOM 1537 N N . GLY A 1 180 ? 16.755 -3.589 -18.413 1.00 92.31 180 GLY A N 1
ATOM 1538 C CA . GLY A 1 180 ? 17.941 -3.604 -17.567 1.00 92.31 180 GLY A CA 1
ATOM 1539 C C . GLY A 1 180 ? 17.910 -2.583 -16.435 1.00 92.31 180 GLY A C 1
ATOM 1540 O O . GLY A 1 180 ? 18.981 -2.099 -16.072 1.00 92.31 180 GLY A O 1
ATOM 1541 N N . ARG A 1 181 ? 16.719 -2.198 -15.941 1.00 93.31 181 ARG A N 1
ATOM 1542 C CA . ARG A 1 181 ? 16.532 -1.302 -14.778 1.00 93.31 181 ARG A CA 1
ATOM 1543 C C . ARG A 1 181 ? 17.378 -0.019 -14.846 1.00 93.31 181 ARG A C 1
ATOM 1545 O O . ARG A 1 181 ? 18.010 0.412 -13.889 1.00 93.31 181 ARG A O 1
ATOM 1552 N N . LYS A 1 182 ? 17.444 0.602 -16.031 1.00 94.38 182 LYS A N 1
ATOM 1553 C CA . LYS A 1 182 ? 18.339 1.752 -16.311 1.00 94.38 182 LYS A CA 1
ATOM 1554 C C . LYS A 1 182 ? 17.988 3.027 -15.539 1.00 94.38 182 LYS A C 1
ATOM 1556 O O . LYS A 1 182 ? 18.809 3.938 -15.452 1.00 94.38 182 LYS A O 1
ATOM 1561 N N . VAL A 1 183 ? 16.749 3.116 -15.073 1.00 95.50 183 VAL A N 1
ATOM 1562 C CA . VAL A 1 183 ? 16.177 4.196 -14.264 1.00 95.50 183 VAL A CA 1
ATOM 1563 C C . VAL A 1 183 ? 15.359 3.563 -13.145 1.00 95.50 183 VAL A C 1
ATOM 1565 O O . VAL A 1 183 ? 15.061 2.373 -13.220 1.00 95.50 183 VAL A O 1
ATOM 1568 N N . SER A 1 184 ? 14.963 4.342 -12.140 1.00 95.31 184 SER A N 1
ATOM 1569 C CA . SER A 1 184 ? 14.084 3.836 -11.085 1.00 95.31 184 SER A CA 1
ATOM 1570 C C . SER A 1 184 ? 12.726 3.394 -11.649 1.00 95.31 184 SER A C 1
ATOM 1572 O O . SER A 1 184 ? 12.278 3.914 -12.680 1.00 95.31 184 SER A O 1
ATOM 1574 N N . LEU A 1 185 ? 12.065 2.438 -10.990 1.00 96.38 185 LEU A N 1
ATOM 1575 C CA . LEU A 1 185 ? 10.763 1.943 -11.438 1.00 96.38 185 LEU A CA 1
ATOM 1576 C C . LEU A 1 185 ? 9.713 3.063 -11.448 1.00 96.38 185 LEU A C 1
ATOM 1578 O O . LEU A 1 185 ? 8.948 3.172 -12.408 1.00 96.38 185 LEU A O 1
ATOM 1582 N N . ALA A 1 186 ? 9.718 3.943 -10.438 1.00 96.44 186 ALA A N 1
ATOM 1583 C CA . ALA A 1 186 ? 8.815 5.091 -10.404 1.00 96.44 186 ALA A CA 1
ATOM 1584 C C . ALA A 1 186 ? 9.003 5.992 -11.634 1.00 96.44 186 ALA A C 1
ATOM 1586 O O . ALA A 1 186 ? 8.032 6.323 -12.316 1.00 96.44 186 ALA A O 1
ATOM 1587 N N . HIS A 1 187 ? 10.254 6.313 -11.982 1.00 96.81 187 HIS A N 1
ATOM 1588 C CA . HIS A 1 187 ? 10.556 7.112 -13.170 1.00 96.81 187 HIS A CA 1
ATOM 1589 C C . HIS A 1 187 ? 10.154 6.405 -14.473 1.00 96.81 187 HIS A C 1
ATOM 1591 O O . HIS A 1 187 ? 9.686 7.042 -15.423 1.00 96.81 187 HIS A O 1
ATOM 1597 N N . TYR A 1 188 ? 10.322 5.082 -14.541 1.00 97.56 188 TYR A N 1
ATOM 1598 C CA . TYR A 1 188 ? 9.898 4.300 -15.700 1.00 97.56 188 TYR A CA 1
ATOM 1599 C C . TYR A 1 188 ? 8.380 4.384 -15.898 1.00 97.56 188 TYR A C 1
ATOM 1601 O O . TYR A 1 188 ? 7.924 4.658 -17.007 1.00 97.56 188 TYR A O 1
ATOM 1609 N N . PHE A 1 189 ? 7.588 4.247 -14.833 1.00 97.50 189 PHE A N 1
ATOM 1610 C CA . PHE A 1 189 ? 6.133 4.404 -14.905 1.00 97.50 189 PHE A CA 1
ATOM 1611 C C . PHE A 1 189 ? 5.706 5.812 -15.317 1.00 97.50 189 PHE A C 1
ATOM 1613 O O . PHE A 1 189 ? 4.878 5.951 -16.215 1.00 97.50 189 PHE A O 1
ATOM 1620 N N . GLU A 1 190 ? 6.307 6.853 -14.740 1.00 96.00 190 GLU A N 1
ATOM 1621 C CA . GLU A 1 190 ? 6.011 8.250 -15.094 1.00 96.00 190 GLU A CA 1
ATOM 1622 C C . GLU A 1 190 ? 6.240 8.565 -16.579 1.00 96.00 190 GLU A C 1
ATOM 1624 O O . GLU A 1 190 ? 5.620 9.478 -17.124 1.00 96.00 190 GLU A O 1
ATOM 1629 N N . THR A 1 191 ? 7.130 7.825 -17.242 1.00 96.06 191 THR A N 1
ATOM 1630 C CA . THR A 1 191 ? 7.519 8.070 -18.636 1.00 96.06 191 THR A CA 1
ATOM 1631 C C . THR A 1 191 ? 6.830 7.157 -19.656 1.00 96.06 191 THR A C 1
ATOM 1633 O O . THR A 1 191 ? 6.881 7.464 -20.848 1.00 96.06 191 THR A O 1
ATOM 1636 N N . HIS A 1 192 ? 6.177 6.069 -19.226 1.00 95.44 192 HIS A N 1
ATOM 1637 C CA . HIS A 1 192 ? 5.624 5.035 -20.121 1.00 95.44 192 HIS A CA 1
ATOM 1638 C C . HIS A 1 192 ? 4.114 4.774 -19.970 1.00 95.44 192 HIS A C 1
ATOM 1640 O O . HIS A 1 192 ? 3.543 4.009 -20.761 1.00 95.44 192 HIS A O 1
ATOM 1646 N N . ILE A 1 193 ? 3.457 5.381 -18.979 1.00 93.31 193 ILE A N 1
ATOM 1647 C CA . ILE A 1 193 ? 1.998 5.309 -18.803 1.00 93.31 193 ILE A CA 1
ATOM 1648 C C . ILE A 1 193 ? 1.294 6.343 -19.685 1.00 93.31 193 ILE A C 1
ATOM 1650 O O . ILE A 1 193 ? 0.411 5.897 -20.469 1.00 93.31 193 ILE A O 1
#

pLDDT: mean 90.11, std 14.22, range [27.94, 98.62]

Organism: NCBI:txid1903056